Protein AF-A0A1H5KRC2-F1 (afdb_monomer)

Radius of gyration: 18.13 Å; Cα contacts (8 Å, |Δi|>4): 557; chains: 1; bounding box: 39×49×46 Å

Sequence (238 aa):
MQPSGYKKLPGSTGALRAVPGTVVEDLHLDGYEIFGGSAEAVDDPRRRPVFRRVTLRDCKARACTLEGALLDEVTVDGLVVDDDELLRVAACAFRRVVLRGAIRNLLVVPGLGVHPGHLPQLYDRANGEHWVELLSEGDWALDISEVSGSLSLRPGIPARLIRRDPLTQVVMTSEQVASGAWRAVRGIERTRLRTQIHVFGMSGCRDTVLIVDKASADLAEQVDMLRELQRTGAVLPD

pLDDT: mean 91.52, std 10.99, range [33.34, 98.88]

Nearest PDB structures (foldseek):
  4jra-assembly1_D  TM=5.847E-01  e=3.296E-02  Homo sapiens
  8jle-assembly1_A  TM=3.297E-01  e=6.455E-03  Homo sapiens
  7uib-assembly1_F  TM=4.051E-01  e=4.822E-02  Homo sapiens
  2bm6-assembly1_A  TM=3.249E-01  e=5.375E-02  Mycobacterium tuberculosis H37Rv
  8k77-assembly1_A  TM=2.100E-01  e=1.112E-02  Homo sapiens

Structure (mmCIF, N/CA/C/O backbone):
data_AF-A0A1H5KRC2-F1
#
_entry.id   AF-A0A1H5KRC2-F1
#
loop_
_atom_site.group_PDB
_atom_site.id
_atom_site.type_symbol
_atom_site.label_atom_id
_atom_site.label_alt_id
_atom_site.label_comp_id
_atom_site.label_asym_id
_atom_site.label_entity_id
_atom_site.label_seq_id
_atom_site.pdbx_PDB_ins_code
_atom_site.Cartn_x
_atom_site.Cartn_y
_atom_site.Cartn_z
_atom_site.occupancy
_atom_site.B_iso_or_equiv
_atom_site.auth_seq_id
_atom_site.auth_comp_id
_atom_site.auth_asym_id
_atom_site.auth_atom_id
_atom_site.pdbx_PDB_model_num
ATOM 1 N N . MET A 1 1 ? 9.715 -30.525 5.134 1.00 39.28 1 MET A N 1
ATOM 2 C CA . MET A 1 1 ? 9.414 -29.440 4.179 1.00 39.28 1 MET A CA 1
ATOM 3 C C . MET A 1 1 ? 8.208 -29.890 3.366 1.00 39.28 1 MET A C 1
ATOM 5 O O . MET A 1 1 ? 8.350 -30.807 2.567 1.00 39.28 1 MET A O 1
ATOM 9 N N . GLN A 1 2 ? 7.009 -29.396 3.684 1.00 33.34 2 GLN A N 1
ATOM 10 C CA . GLN A 1 2 ? 5.804 -29.759 2.929 1.00 33.34 2 GLN A CA 1
ATOM 11 C C . GLN A 1 2 ? 5.860 -29.106 1.537 1.00 33.34 2 GLN A C 1
ATOM 13 O O . GLN A 1 2 ? 6.361 -27.984 1.431 1.00 33.34 2 GLN A O 1
ATOM 18 N N . PRO A 1 3 ? 5.404 -29.783 0.470 1.00 47.94 3 PRO A N 1
ATOM 19 C CA . PRO A 1 3 ? 5.350 -29.180 -0.853 1.00 47.94 3 PRO A CA 1
ATOM 20 C C . PRO A 1 3 ? 4.365 -28.001 -0.847 1.00 47.94 3 PRO A C 1
ATOM 22 O O . PRO A 1 3 ? 3.193 -28.160 -0.520 1.00 47.94 3 PRO A O 1
ATOM 25 N N . SER A 1 4 ? 4.876 -26.816 -1.188 1.00 59.59 4 SER A N 1
ATOM 26 C CA . SER A 1 4 ? 4.101 -25.607 -1.486 1.00 59.59 4 SER A CA 1
ATOM 27 C C . SER A 1 4 ? 3.044 -25.952 -2.542 1.00 59.59 4 SER A C 1
ATOM 29 O O . SER A 1 4 ? 3.398 -26.411 -3.625 1.00 59.59 4 SER A O 1
ATOM 31 N N . GLY A 1 5 ? 1.755 -25.778 -2.232 1.00 74.44 5 GLY A N 1
ATOM 32 C CA . GLY A 1 5 ? 0.643 -26.063 -3.153 1.00 74.44 5 GLY A CA 1
ATOM 33 C C . GLY A 1 5 ? 0.556 -25.127 -4.369 1.00 74.44 5 GLY A C 1
ATOM 34 O O . GLY A 1 5 ? -0.411 -25.205 -5.122 1.00 74.44 5 GLY A O 1
ATOM 35 N N . TYR A 1 6 ? 1.539 -24.243 -4.562 1.00 72.19 6 TYR A N 1
ATOM 36 C CA . TYR A 1 6 ? 1.568 -23.230 -5.613 1.00 72.19 6 TYR A CA 1
ATOM 37 C C . TYR A 1 6 ? 2.272 -23.721 -6.884 1.00 72.19 6 TYR A C 1
ATOM 39 O O . TYR A 1 6 ? 3.260 -24.461 -6.844 1.00 72.19 6 TYR A O 1
ATOM 47 N N . LYS 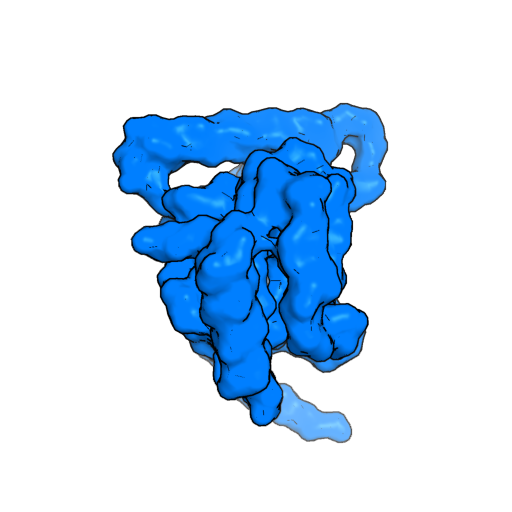A 1 7 ? 1.791 -23.250 -8.039 1.00 82.00 7 LYS A N 1
ATOM 48 C CA . LYS A 1 7 ? 2.440 -23.466 -9.339 1.00 82.00 7 LYS A CA 1
ATOM 49 C C . LYS A 1 7 ? 3.699 -22.608 -9.441 1.00 82.00 7 LYS A C 1
ATOM 51 O O . LYS A 1 7 ? 3.717 -21.470 -8.985 1.00 82.00 7 LYS A O 1
ATOM 56 N N . LYS A 1 8 ? 4.738 -23.112 -10.107 1.00 76.12 8 LYS A N 1
ATOM 57 C CA . LYS A 1 8 ? 5.918 -22.310 -10.467 1.00 76.12 8 LYS A CA 1
ATOM 58 C C . LYS A 1 8 ? 5.779 -21.791 -11.893 1.00 76.12 8 LYS A C 1
ATOM 60 O O . LYS A 1 8 ? 5.323 -22.523 -12.770 1.00 76.12 8 LYS A O 1
ATOM 65 N N . LEU A 1 9 ? 6.194 -20.550 -12.129 1.00 72.06 9 LEU A N 1
ATOM 66 C CA . LEU A 1 9 ? 6.282 -19.990 -13.478 1.00 72.06 9 LEU A CA 1
ATOM 67 C C . LEU A 1 9 ? 7.355 -20.749 -14.305 1.00 72.06 9 LEU A C 1
ATOM 69 O O . LEU A 1 9 ? 8.457 -20.962 -13.793 1.00 72.06 9 LEU A O 1
ATOM 73 N N . PRO A 1 10 ? 7.067 -21.191 -15.548 1.00 53.22 10 PRO A N 1
ATOM 74 C CA . PRO A 1 10 ? 8.025 -21.926 -16.384 1.00 53.22 10 PRO A CA 1
ATOM 75 C C . PRO A 1 10 ? 9.114 -21.015 -16.992 1.00 53.22 10 PRO A C 1
ATOM 77 O O . PRO A 1 10 ? 8.839 -19.884 -17.379 1.00 53.22 10 PRO A O 1
ATOM 80 N N . GLY A 1 11 ? 10.349 -21.529 -17.114 1.00 52.19 11 GLY A N 1
ATOM 81 C CA . GLY A 1 11 ? 11.543 -20.774 -17.544 1.00 52.19 11 GLY A CA 1
ATOM 82 C C . GLY A 1 11 ? 12.477 -20.461 -16.367 1.00 52.19 11 GLY A C 1
ATOM 83 O O . GLY A 1 11 ? 12.020 -20.296 -15.242 1.00 52.19 11 GLY A O 1
ATOM 84 N N . SER A 1 12 ? 13.793 -20.439 -16.598 1.00 39.50 12 SER A N 1
ATOM 85 C CA . SER A 1 12 ? 14.874 -20.703 -15.623 1.00 39.50 12 SER A CA 1
ATOM 86 C C . SER A 1 12 ? 14.989 -19.820 -14.364 1.00 39.50 12 SER A C 1
ATOM 88 O O . SER A 1 12 ? 15.897 -20.056 -13.569 1.00 39.50 12 SER A O 1
ATOM 90 N N . THR A 1 13 ? 14.072 -18.886 -14.102 1.00 41.78 13 THR A N 1
ATOM 91 C CA . THR A 1 13 ? 13.952 -18.206 -12.795 1.00 41.78 13 THR A CA 1
ATOM 92 C C . THR A 1 13 ? 12.533 -17.845 -12.351 1.00 41.78 13 THR A C 1
ATOM 94 O O . THR A 1 13 ? 12.422 -17.238 -11.298 1.00 41.78 13 THR A O 1
ATOM 97 N N . GLY A 1 14 ? 11.452 -18.192 -13.063 1.00 50.59 14 GLY A N 1
ATOM 98 C CA . GLY A 1 14 ? 10.072 -17.932 -12.600 1.00 50.59 14 GLY A CA 1
ATOM 99 C C . GLY A 1 14 ? 9.783 -16.506 -12.078 1.00 50.59 14 GLY A C 1
ATOM 100 O O . GLY A 1 14 ? 8.898 -16.323 -11.244 1.00 50.59 14 GLY A O 1
ATOM 101 N N . ALA A 1 15 ? 10.554 -15.514 -12.529 1.00 59.06 15 ALA A N 1
ATOM 102 C CA . ALA A 1 15 ? 10.633 -14.188 -11.936 1.00 59.06 15 ALA A CA 1
ATOM 103 C C . ALA A 1 15 ? 10.027 -13.145 -12.878 1.00 59.06 15 ALA A C 1
ATOM 105 O O . ALA A 1 15 ? 10.467 -13.012 -14.021 1.00 59.06 15 ALA A O 1
ATOM 106 N N . LEU A 1 16 ? 9.069 -12.354 -12.391 1.00 76.69 16 LEU A N 1
ATOM 107 C CA . LEU A 1 16 ? 8.640 -11.127 -13.065 1.00 76.69 16 LEU A CA 1
ATOM 108 C C . LEU A 1 16 ? 9.738 -10.073 -12.894 1.00 76.69 16 LEU A C 1
ATOM 110 O O . LEU A 1 16 ? 9.740 -9.331 -11.917 1.00 76.69 16 LEU A O 1
ATOM 114 N N . ARG A 1 17 ? 10.721 -10.066 -13.799 1.00 82.50 17 ARG A N 1
ATOM 115 C CA . ARG A 1 17 ? 11.813 -9.086 -13.806 1.00 82.50 17 ARG A CA 1
ATOM 116 C C . ARG A 1 17 ? 11.540 -8.009 -14.839 1.00 82.50 17 ARG A C 1
ATOM 118 O O . ARG A 1 17 ? 11.403 -8.314 -16.020 1.00 82.50 17 ARG A O 1
ATOM 125 N N . ALA A 1 18 ? 11.505 -6.763 -14.392 1.00 83.31 18 ALA A N 1
ATOM 126 C CA . ALA A 1 18 ? 11.280 -5.611 -15.240 1.00 83.31 18 ALA A CA 1
ATOM 127 C C . ALA A 1 18 ? 12.490 -4.671 -15.178 1.00 83.31 18 ALA A C 1
ATOM 129 O O . ALA A 1 18 ? 12.890 -4.205 -14.113 1.00 83.31 18 ALA A O 1
ATOM 130 N N . VAL A 1 19 ? 13.083 -4.420 -16.344 1.00 85.56 19 VAL A N 1
ATOM 131 C CA . VAL A 1 19 ? 14.211 -3.496 -16.547 1.00 85.56 19 VAL A CA 1
ATOM 132 C C . VAL A 1 19 ? 13.691 -2.116 -16.997 1.00 85.56 19 VAL A C 1
ATOM 134 O O . VAL A 1 19 ? 12.502 -2.008 -17.321 1.00 85.56 19 VAL A O 1
ATOM 137 N N . PRO A 1 20 ? 14.518 -1.051 -17.057 1.00 88.25 20 PRO A N 1
ATOM 138 C CA . PRO A 1 20 ? 14.052 0.270 -17.484 1.00 88.25 20 PRO A CA 1
ATOM 139 C C . PRO A 1 20 ? 13.301 0.229 -18.824 1.00 88.25 20 PRO A C 1
ATOM 141 O O . PRO A 1 20 ? 13.795 -0.326 -19.804 1.00 88.25 20 PRO A O 1
ATOM 144 N N . GLY A 1 21 ? 12.116 0.839 -18.872 1.00 86.88 21 GLY A N 1
ATOM 145 C CA . GLY A 1 21 ? 11.236 0.879 -20.043 1.00 86.88 21 GLY A CA 1
ATOM 146 C C . GLY A 1 21 ? 10.429 -0.398 -20.294 1.00 86.88 21 GLY A C 1
ATOM 147 O O . GLY A 1 21 ? 9.693 -0.451 -21.275 1.00 86.88 21 GLY A O 1
ATOM 148 N N . THR A 1 22 ? 10.544 -1.416 -19.436 1.00 92.62 22 THR A N 1
ATOM 149 C CA . THR A 1 22 ? 9.726 -2.629 -19.555 1.00 92.62 22 THR A CA 1
ATOM 150 C C . THR A 1 22 ? 8.266 -2.304 -19.282 1.00 92.62 22 THR A C 1
ATOM 152 O O . THR A 1 22 ? 7.944 -1.686 -18.267 1.00 92.62 22 THR A O 1
ATOM 155 N N . VAL A 1 23 ? 7.392 -2.794 -20.157 1.00 94.69 23 VAL A N 1
ATOM 156 C CA . VAL A 1 23 ? 5.951 -2.848 -19.926 1.00 94.69 23 VAL A CA 1
ATOM 157 C C . VAL A 1 23 ? 5.565 -4.316 -19.805 1.00 94.69 23 VAL A C 1
ATOM 159 O O . VAL A 1 23 ? 5.749 -5.088 -20.743 1.00 94.69 23 VAL A O 1
ATOM 162 N N . VAL A 1 24 ? 5.071 -4.706 -18.634 1.00 93.94 24 VAL A N 1
ATOM 163 C CA . VAL A 1 24 ? 4.416 -5.997 -18.419 1.00 93.94 24 VAL A CA 1
ATOM 164 C C . VAL A 1 24 ? 2.923 -5.740 -18.482 1.00 93.94 24 VAL A C 1
ATOM 166 O O . VAL A 1 24 ? 2.398 -5.006 -17.645 1.00 93.94 24 VAL A O 1
ATOM 169 N N . GLU A 1 25 ? 2.243 -6.325 -19.462 1.00 95.12 25 GLU A N 1
ATOM 170 C CA . GLU A 1 25 ? 0.810 -6.115 -19.637 1.00 95.12 25 GLU A CA 1
ATOM 171 C C . GLU A 1 25 ? 0.022 -7.392 -19.895 1.00 95.12 25 GLU A C 1
ATOM 173 O O . GLU A 1 25 ? 0.585 -8.408 -20.303 1.00 95.12 25 GLU A O 1
ATOM 178 N N . ASP A 1 26 ? -1.280 -7.327 -19.605 1.00 95.38 26 ASP A N 1
ATOM 179 C CA . ASP A 1 26 ? -2.259 -8.383 -19.894 1.00 95.38 26 ASP A CA 1
ATOM 180 C C . ASP A 1 26 ? -1.885 -9.745 -19.290 1.00 95.38 26 ASP A C 1
ATOM 182 O O . ASP A 1 26 ? -2.099 -10.812 -19.870 1.00 95.38 26 ASP A O 1
ATOM 186 N N . LEU A 1 27 ? -1.314 -9.702 -18.085 1.00 93.38 27 LEU A N 1
ATOM 187 C CA . LEU A 1 27 ? -0.865 -10.877 -17.353 1.00 93.38 27 LEU A CA 1
ATOM 188 C C . LEU A 1 27 ? -1.885 -11.276 -16.287 1.00 93.38 27 LEU A C 1
ATOM 190 O O . LEU A 1 27 ? -2.223 -10.488 -15.407 1.00 93.38 27 LEU A O 1
ATOM 194 N N . HIS A 1 28 ? -2.296 -12.541 -16.304 1.00 95.44 28 HIS A N 1
ATOM 195 C CA . HIS A 1 28 ? -3.151 -13.127 -15.278 1.00 95.44 28 HIS A CA 1
ATOM 196 C C . HIS A 1 28 ? -2.468 -14.335 -14.636 1.00 95.44 28 HIS A C 1
ATOM 198 O O . HIS A 1 28 ? -2.209 -15.335 -15.308 1.00 95.44 28 HIS A O 1
ATOM 204 N N . LEU A 1 29 ? -2.186 -14.246 -13.337 1.00 93.88 29 LEU A N 1
ATOM 205 C CA . LEU A 1 29 ? -1.621 -15.331 -12.540 1.00 93.88 29 LEU A CA 1
ATOM 206 C C . LEU A 1 29 ? -2.614 -15.748 -11.458 1.00 93.88 29 LEU A C 1
ATOM 208 O O . LEU A 1 29 ? -3.061 -14.910 -10.682 1.00 93.88 29 LEU A O 1
ATOM 212 N N . ASP A 1 30 ? -2.915 -17.045 -11.408 1.00 95.31 30 ASP A N 1
ATOM 213 C CA . ASP A 1 30 ? -3.826 -17.660 -10.440 1.00 95.31 30 ASP A CA 1
ATOM 214 C C . ASP A 1 30 ? -3.159 -18.894 -9.799 1.00 95.3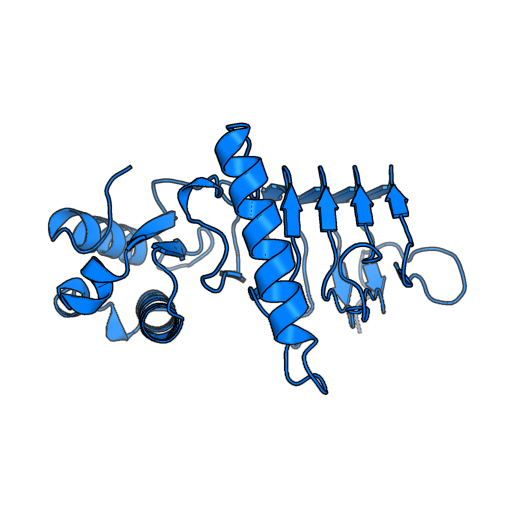1 30 ASP A C 1
ATOM 216 O O . ASP A 1 30 ? -2.838 -19.878 -10.491 1.00 95.31 30 ASP A O 1
ATOM 220 N N . GLY A 1 31 ? -2.880 -18.811 -8.494 1.00 94.31 31 GLY A N 1
ATOM 221 C CA . GLY A 1 31 ? -2.271 -19.902 -7.729 1.00 94.31 31 GLY A CA 1
ATOM 222 C C . GLY A 1 31 ? -0.765 -20.078 -7.955 1.00 94.31 31 GLY A C 1
ATOM 223 O O . GLY A 1 31 ? -0.268 -21.208 -7.884 1.00 94.31 31 GLY A O 1
ATOM 224 N N . TYR A 1 32 ? -0.031 -19.007 -8.283 1.00 92.31 32 TYR A N 1
ATOM 225 C CA . TYR A 1 32 ? 1.407 -19.071 -8.589 1.00 92.31 32 TYR A CA 1
ATOM 226 C C . TYR A 1 32 ? 2.298 -18.601 -7.439 1.00 92.31 32 TYR A C 1
ATOM 228 O O . TYR A 1 32 ? 1.996 -17.632 -6.749 1.00 92.31 32 TYR A O 1
ATOM 236 N N . GLU A 1 33 ? 3.456 -19.246 -7.299 1.00 91.00 33 GLU A N 1
ATOM 237 C CA . GLU A 1 33 ? 4.598 -18.720 -6.558 1.00 91.00 33 GLU A CA 1
ATOM 238 C C . GLU A 1 33 ? 5.462 -17.885 -7.511 1.00 91.00 33 GLU A C 1
ATOM 240 O O . GLU A 1 33 ? 6.031 -18.393 -8.482 1.00 91.00 33 GLU A O 1
ATOM 245 N N . ILE A 1 34 ? 5.555 -16.593 -7.214 1.00 89.94 34 ILE A N 1
ATOM 246 C CA . ILE A 1 34 ? 6.434 -15.631 -7.863 1.00 89.94 34 ILE A CA 1
ATOM 247 C C . ILE A 1 34 ? 7.706 -15.573 -7.027 1.00 89.94 34 ILE A C 1
ATOM 249 O O . ILE A 1 34 ? 7.692 -15.111 -5.885 1.00 89.94 34 ILE A O 1
ATOM 253 N N . PHE A 1 35 ? 8.807 -16.046 -7.601 1.00 88.88 35 PHE A N 1
ATOM 254 C CA . PHE A 1 35 ? 10.096 -16.074 -6.925 1.00 88.88 35 PHE A CA 1
ATOM 255 C C . PHE A 1 35 ? 11.082 -15.139 -7.614 1.00 88.88 35 PHE A C 1
ATOM 257 O O . PHE A 1 35 ? 11.268 -15.225 -8.825 1.00 88.88 35 PHE A O 1
ATOM 264 N N . GLY A 1 36 ? 11.744 -14.265 -6.854 1.00 86.19 36 GLY A N 1
ATOM 265 C CA . GLY A 1 36 ? 12.820 -13.429 -7.391 1.00 86.19 36 GLY A CA 1
ATOM 266 C C . GLY A 1 36 ? 12.358 -12.372 -8.398 1.00 86.19 36 GLY A C 1
ATOM 267 O O . GLY A 1 36 ? 13.174 -11.941 -9.219 1.00 86.19 36 GLY A O 1
ATOM 268 N N . GLY A 1 37 ? 11.066 -12.021 -8.392 1.00 88.38 37 GLY A N 1
ATOM 269 C CA . GLY A 1 37 ? 10.508 -10.947 -9.211 1.00 88.38 37 GLY A CA 1
ATOM 270 C C . GLY A 1 37 ? 11.048 -9.596 -8.754 1.00 88.38 37 GLY A C 1
ATOM 271 O O . GLY A 1 37 ? 11.138 -9.339 -7.557 1.00 88.38 37 GLY A O 1
ATOM 272 N N . SER A 1 38 ? 11.435 -8.745 -9.693 1.00 89.69 38 SER A N 1
ATOM 273 C CA . SER A 1 38 ? 12.092 -7.483 -9.375 1.00 89.69 38 SER A CA 1
ATOM 274 C C . SER A 1 38 ? 11.713 -6.392 -10.364 1.00 89.69 38 SER A C 1
ATOM 276 O O . SER A 1 38 ? 11.806 -6.587 -11.577 1.00 89.69 38 SER A O 1
ATOM 278 N N . ALA A 1 39 ? 11.370 -5.218 -9.852 1.00 92.69 39 ALA A N 1
ATOM 279 C CA . ALA A 1 39 ? 11.487 -3.972 -10.596 1.00 92.69 39 ALA A CA 1
ATOM 280 C C . ALA A 1 39 ? 12.307 -3.000 -9.752 1.00 92.69 39 ALA A C 1
ATOM 282 O O . ALA A 1 39 ? 12.063 -2.877 -8.551 1.00 92.69 39 ALA A O 1
ATOM 283 N N . GLU A 1 40 ? 13.278 -2.347 -10.375 1.00 91.75 40 GLU A N 1
ATOM 284 C CA . GLU A 1 40 ? 14.175 -1.413 -9.702 1.00 91.75 40 GLU A CA 1
ATOM 285 C C . GLU A 1 40 ? 13.904 0.014 -10.169 1.00 91.75 40 GLU A C 1
ATOM 287 O O . GLU A 1 40 ? 13.537 0.255 -11.325 1.00 91.75 40 GLU A O 1
ATOM 292 N N . ALA A 1 41 ? 14.128 0.967 -9.265 1.00 93.38 41 ALA A N 1
ATOM 293 C CA . ALA A 1 41 ? 14.089 2.375 -9.603 1.00 93.38 41 ALA A CA 1
ATOM 294 C C . ALA A 1 41 ? 15.193 2.718 -10.612 1.00 93.38 41 ALA A C 1
ATOM 296 O O . ALA A 1 41 ? 16.339 2.295 -10.488 1.00 93.38 41 ALA A O 1
ATOM 297 N N . VAL A 1 42 ? 14.833 3.524 -11.604 1.00 93.88 42 VAL A N 1
ATOM 298 C CA . VAL A 1 42 ? 15.713 3.937 -12.705 1.00 93.88 42 VAL A CA 1
ATOM 299 C C . VAL A 1 42 ? 15.942 5.446 -12.675 1.00 93.88 42 VAL A C 1
ATOM 301 O O . VAL A 1 42 ? 15.061 6.176 -12.218 1.00 93.88 42 VAL A O 1
ATOM 304 N N . ASP A 1 43 ? 17.077 5.910 -13.211 1.00 93.69 43 ASP A N 1
ATOM 305 C CA . ASP A 1 43 ? 17.533 7.314 -13.136 1.00 93.69 43 ASP A CA 1
ATOM 306 C C . ASP A 1 43 ? 16.530 8.351 -13.669 1.00 93.69 43 ASP A C 1
ATOM 308 O O . ASP A 1 43 ? 16.520 9.498 -13.226 1.00 93.69 43 ASP A O 1
ATOM 312 N N . ASP A 1 44 ? 15.679 7.953 -14.617 1.00 94.06 44 ASP A N 1
ATOM 313 C 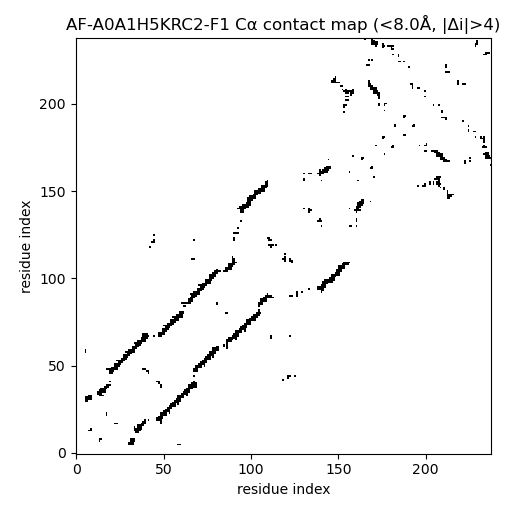CA . ASP A 1 44 ? 14.593 8.777 -15.146 1.00 94.06 44 ASP A CA 1
ATOM 314 C C . ASP A 1 44 ? 13.239 8.108 -14.858 1.00 94.06 44 ASP A C 1
ATOM 316 O O . ASP A 1 44 ? 12.885 7.151 -15.556 1.00 94.06 44 ASP A O 1
ATOM 320 N N . PRO A 1 45 ? 12.439 8.611 -13.893 1.00 95.69 45 PRO A N 1
ATOM 321 C CA . PRO A 1 45 ? 11.126 8.051 -13.565 1.00 95.69 45 PRO A CA 1
ATOM 322 C C . PRO A 1 45 ? 10.160 7.936 -14.752 1.00 95.69 45 PRO A C 1
ATOM 324 O O . PRO A 1 45 ? 9.218 7.149 -14.702 1.00 95.69 45 PRO A O 1
ATOM 327 N N . ARG A 1 46 ? 10.369 8.668 -15.855 1.00 94.44 46 ARG A N 1
ATOM 328 C CA . ARG A 1 46 ? 9.553 8.526 -17.079 1.00 94.44 46 ARG A CA 1
ATOM 329 C C . ARG A 1 46 ? 9.812 7.214 -17.818 1.00 94.44 46 ARG A C 1
ATOM 331 O O . ARG A 1 46 ? 9.004 6.798 -18.638 1.00 94.44 46 ARG A O 1
ATOM 338 N N . ARG A 1 47 ? 10.942 6.564 -17.536 1.00 95.44 47 ARG A N 1
ATOM 339 C CA . ARG A 1 47 ? 11.343 5.258 -18.076 1.00 95.44 47 ARG A CA 1
ATOM 340 C C . ARG A 1 47 ? 11.158 4.134 -17.059 1.00 95.44 47 ARG A C 1
ATOM 342 O O . ARG A 1 47 ? 11.707 3.049 -17.254 1.00 95.44 47 ARG A O 1
ATOM 349 N N . ARG A 1 48 ? 10.453 4.388 -15.955 1.00 96.06 48 ARG A N 1
ATOM 350 C CA . ARG A 1 48 ? 10.217 3.371 -14.934 1.00 96.06 48 ARG A CA 1
ATOM 351 C C . ARG A 1 48 ? 9.476 2.158 -15.511 1.00 96.06 48 ARG A C 1
ATOM 353 O O . ARG A 1 48 ? 8.701 2.323 -16.453 1.00 96.06 48 ARG A O 1
ATOM 360 N N . PRO A 1 49 ? 9.690 0.955 -14.959 1.00 96.50 49 PRO A N 1
ATOM 361 C CA . PRO A 1 49 ? 8.880 -0.208 -15.289 1.00 96.50 49 PRO A CA 1
ATOM 362 C C . PRO A 1 49 ? 7.381 0.052 -15.112 1.00 96.50 49 PRO A C 1
ATOM 364 O O . PRO A 1 49 ? 6.969 0.680 -14.134 1.00 96.50 49 PRO A O 1
ATOM 367 N N . VAL A 1 50 ? 6.573 -0.458 -16.039 1.00 97.31 50 VAL A N 1
ATOM 368 C CA . VAL A 1 50 ? 5.111 -0.349 -15.999 1.00 97.31 50 VAL A CA 1
ATOM 369 C C . VAL A 1 50 ? 4.497 -1.740 -15.923 1.00 97.31 50 VAL A C 1
ATOM 371 O O . VAL A 1 50 ? 4.808 -2.603 -16.742 1.00 97.31 50 VAL A O 1
ATOM 374 N N . PHE A 1 51 ? 3.596 -1.939 -14.967 1.00 97.44 51 PHE A N 1
ATOM 375 C CA . PHE A 1 51 ? 2.727 -3.109 -14.889 1.00 97.44 51 PHE A CA 1
ATOM 376 C C . PHE A 1 51 ? 1.306 -2.655 -15.190 1.00 97.44 51 PHE A C 1
ATOM 378 O O . PHE A 1 51 ? 0.741 -1.883 -14.416 1.00 97.44 51 PHE A O 1
ATOM 385 N N . ARG A 1 52 ? 0.745 -3.106 -16.313 1.00 98.06 52 ARG A N 1
ATOM 386 C CA . ARG A 1 52 ? -0.565 -2.661 -16.791 1.00 98.06 52 ARG A CA 1
ATOM 387 C C . ARG A 1 52 ? -1.541 -3.818 -16.962 1.00 98.06 52 ARG A C 1
ATOM 389 O O . ARG A 1 52 ? -1.186 -4.809 -17.583 1.00 98.06 52 ARG A O 1
ATOM 396 N N . ARG A 1 53 ? -2.779 -3.701 -16.471 1.00 98.25 53 ARG A N 1
ATOM 397 C CA . ARG A 1 53 ? -3.798 -4.769 -16.607 1.00 98.25 53 ARG A CA 1
ATOM 398 C C . ARG A 1 53 ? -3.264 -6.130 -16.131 1.00 98.25 53 ARG A C 1
ATOM 400 O O . ARG A 1 53 ? -3.431 -7.158 -16.784 1.00 98.25 53 ARG A O 1
ATOM 407 N N . VAL A 1 54 ? -2.563 -6.119 -14.996 1.00 97.56 54 VAL A N 1
ATOM 408 C CA . VAL A 1 54 ? -2.002 -7.324 -14.370 1.00 97.56 54 VAL A CA 1
ATOM 409 C C . VAL A 1 54 ? -2.919 -7.773 -13.243 1.00 97.56 54 VAL A C 1
ATOM 411 O O . VAL A 1 54 ? -3.327 -6.971 -12.409 1.00 97.56 54 VAL A O 1
ATOM 414 N N . THR A 1 55 ? -3.227 -9.063 -13.189 1.00 97.88 55 THR A N 1
ATOM 415 C CA . THR A 1 55 ? -3.996 -9.664 -12.098 1.00 97.88 55 THR A CA 1
ATOM 416 C C . THR A 1 55 ? -3.198 -10.775 -11.439 1.00 97.88 55 THR A C 1
ATOM 418 O O . THR A 1 55 ? -2.784 -11.723 -12.105 1.00 97.88 55 THR A O 1
ATOM 421 N N . LEU A 1 56 ? -3.029 -10.674 -10.124 1.00 96.81 56 LEU A N 1
ATOM 422 C CA . LEU A 1 56 ? -2.471 -11.717 -9.272 1.00 96.81 56 LEU A CA 1
ATOM 423 C C . LEU A 1 56 ? -3.579 -12.207 -8.339 1.00 96.81 56 LEU A C 1
ATOM 425 O O . LEU A 1 56 ? -4.067 -11.424 -7.528 1.00 96.81 56 LEU A O 1
ATOM 429 N N . ARG A 1 57 ? -3.973 -13.476 -8.451 1.00 97.62 57 ARG A N 1
ATOM 430 C CA . ARG A 1 57 ? -4.956 -14.114 -7.574 1.00 97.62 57 ARG A CA 1
ATOM 431 C C . ARG A 1 57 ? -4.339 -15.297 -6.848 1.00 97.62 57 ARG A C 1
ATOM 433 O O . ARG A 1 57 ? -3.715 -16.144 -7.484 1.00 97.62 57 ARG A O 1
ATOM 440 N N . ASP A 1 58 ? -4.537 -15.345 -5.535 1.00 96.25 58 ASP A N 1
ATOM 441 C CA . ASP A 1 58 ? -4.086 -16.429 -4.664 1.00 96.25 58 ASP A CA 1
ATOM 442 C C . ASP A 1 58 ? -2.624 -16.783 -4.954 1.00 96.25 58 ASP A C 1
ATOM 444 O O . ASP A 1 58 ? -2.256 -17.938 -5.158 1.00 96.25 58 ASP A O 1
ATOM 448 N N . CYS A 1 59 ? -1.791 -15.750 -5.071 1.00 94.56 59 CYS A N 1
ATOM 449 C CA . CYS A 1 59 ? -0.380 -15.884 -5.396 1.00 94.56 59 CYS A CA 1
ATOM 450 C C . CYS A 1 59 ? 0.466 -15.824 -4.129 1.00 94.56 59 CYS A C 1
ATOM 452 O O . CYS A 1 59 ? 0.106 -15.203 -3.127 1.00 94.56 59 CYS A O 1
ATOM 454 N N . LYS A 1 60 ? 1.650 -16.421 -4.213 1.00 93.38 60 LYS A N 1
ATOM 455 C CA . LYS A 1 60 ? 2.698 -16.294 -3.211 1.00 93.38 60 LYS A CA 1
ATOM 456 C C . LYS A 1 60 ? 3.866 -15.504 -3.786 1.00 93.38 60 LYS A C 1
ATOM 458 O O . LYS A 1 60 ? 4.300 -15.806 -4.892 1.00 93.38 60 LYS A O 1
ATOM 463 N N . ALA A 1 61 ? 4.392 -14.524 -3.062 1.00 92.25 61 ALA A N 1
ATOM 464 C CA . ALA A 1 61 ? 5.615 -13.820 -3.445 1.00 92.25 61 ALA A CA 1
ATOM 465 C C . ALA A 1 61 ? 6.751 -14.160 -2.479 1.00 92.25 61 ALA A C 1
ATOM 467 O O . ALA A 1 61 ? 6.554 -14.178 -1.266 1.00 92.25 61 ALA A O 1
ATOM 468 N N . ARG A 1 62 ? 7.940 -14.418 -3.029 1.00 90.06 62 ARG A N 1
ATOM 469 C CA . ARG A 1 62 ? 9.143 -14.730 -2.256 1.00 90.06 62 ARG A CA 1
ATOM 470 C C . ARG A 1 62 ? 10.376 -14.123 -2.904 1.00 90.06 62 ARG A C 1
ATOM 472 O O . ARG A 1 62 ? 10.559 -14.244 -4.118 1.00 90.06 62 ARG A O 1
ATOM 479 N N . ALA A 1 63 ? 11.237 -13.509 -2.098 1.00 87.94 63 ALA A N 1
ATOM 480 C CA . ALA A 1 63 ? 12.429 -12.801 -2.561 1.00 87.94 63 ALA A CA 1
ATOM 481 C C . ALA A 1 63 ? 12.126 -11.788 -3.685 1.00 87.94 63 ALA A C 1
ATOM 483 O O . ALA A 1 63 ? 12.885 -11.674 -4.648 1.00 87.94 63 ALA A O 1
ATOM 484 N N . CYS A 1 64 ? 10.989 -11.095 -3.589 1.00 90.56 64 CYS A N 1
ATOM 485 C CA . CYS A 1 64 ? 10.566 -10.108 -4.576 1.00 90.56 64 CYS A CA 1
ATOM 486 C C . CYS A 1 64 ? 10.860 -8.680 -4.106 1.00 90.56 64 CYS A C 1
ATOM 488 O O . CYS A 1 64 ? 10.778 -8.377 -2.915 1.00 90.56 64 CYS A O 1
ATOM 490 N N . THR A 1 65 ? 11.137 -7.790 -5.054 1.00 90.12 65 THR A N 1
ATOM 491 C CA . THR A 1 65 ? 11.297 -6.350 -4.819 1.00 90.12 65 THR A CA 1
ATOM 492 C C . THR A 1 65 ? 10.513 -5.556 -5.854 1.00 90.12 65 THR A C 1
ATOM 494 O O . THR A 1 65 ? 10.441 -5.923 -7.026 1.00 90.12 65 THR A O 1
ATOM 497 N N . LEU A 1 66 ? 9.891 -4.459 -5.429 1.00 94.69 66 LEU A N 1
ATOM 498 C CA . LEU A 1 66 ? 9.168 -3.580 -6.338 1.00 94.69 66 LEU A CA 1
ATOM 499 C C . LEU A 1 66 ? 9.469 -2.132 -5.971 1.00 94.69 66 LEU A C 1
ATOM 501 O O . LEU A 1 66 ? 8.944 -1.606 -4.991 1.00 94.69 66 LEU A O 1
ATOM 505 N N . GLU A 1 67 ? 10.332 -1.498 -6.755 1.00 95.38 67 GLU A N 1
ATOM 506 C CA . GLU A 1 67 ? 10.778 -0.130 -6.530 1.00 95.38 67 GLU A CA 1
ATOM 507 C C . GLU A 1 67 ? 10.545 0.731 -7.767 1.00 95.38 67 GLU A C 1
ATOM 509 O O . GLU A 1 67 ? 10.885 0.355 -8.887 1.00 95.38 67 GLU A O 1
ATOM 514 N N . GLY A 1 68 ? 9.951 1.904 -7.563 1.00 96.12 68 GLY A N 1
ATOM 515 C CA . GLY A 1 68 ? 9.801 2.920 -8.597 1.00 96.12 68 GLY A CA 1
ATOM 516 C C . GLY A 1 68 ? 8.852 2.566 -9.744 1.00 96.12 68 GLY A C 1
ATOM 517 O O . GLY A 1 68 ? 8.759 3.334 -10.691 1.00 96.12 68 GLY A O 1
ATOM 518 N N . ALA A 1 69 ? 8.133 1.446 -9.715 1.00 97.50 69 ALA A N 1
ATOM 519 C CA . ALA A 1 69 ? 7.257 1.062 -10.821 1.00 97.50 69 ALA A CA 1
ATOM 520 C C . ALA A 1 69 ? 5.977 1.920 -10.903 1.00 97.50 69 ALA A C 1
ATOM 522 O O . ALA A 1 69 ? 5.520 2.497 -9.913 1.00 97.50 69 ALA A O 1
ATOM 523 N N . LEU A 1 70 ? 5.371 1.978 -12.090 1.00 98.12 70 LEU A N 1
ATOM 524 C CA . LEU A 1 70 ? 3.988 2.425 -12.271 1.00 98.12 70 LEU A CA 1
ATOM 525 C C . LEU A 1 70 ? 3.082 1.195 -12.372 1.00 98.12 70 LEU A C 1
ATOM 527 O O . LEU A 1 70 ? 3.287 0.346 -13.239 1.00 98.12 70 LEU A O 1
ATOM 531 N N . LEU A 1 71 ? 2.085 1.109 -11.496 1.00 98.62 71 LEU A N 1
ATOM 532 C CA . LEU A 1 71 ? 1.054 0.079 -11.532 1.00 98.62 71 LEU A CA 1
ATOM 533 C C . LEU A 1 71 ? -0.242 0.715 -12.031 1.00 98.62 71 LEU A C 1
ATOM 535 O O . LEU A 1 71 ? -0.745 1.657 -11.422 1.00 98.62 71 LEU A O 1
ATOM 539 N N . ASP A 1 72 ? -0.763 0.196 -13.134 1.00 98.56 72 ASP A N 1
ATOM 540 C CA . ASP A 1 72 ? -1.880 0.768 -13.881 1.00 98.56 72 ASP A CA 1
ATOM 541 C C . ASP A 1 72 ? -2.935 -0.315 -14.142 1.00 98.56 72 ASP A C 1
ATOM 543 O O . ASP A 1 72 ? -2.669 -1.304 -14.822 1.00 98.56 72 ASP A O 1
ATOM 547 N N . GLU A 1 73 ? -4.121 -0.184 -13.552 1.00 98.75 73 GLU A N 1
ATOM 548 C CA . GLU A 1 73 ? -5.184 -1.198 -13.629 1.00 98.75 73 GLU A CA 1
ATOM 549 C C . GLU A 1 73 ? -4.715 -2.586 -13.142 1.00 98.75 73 GLU A C 1
ATOM 551 O O . GLU A 1 73 ? -4.938 -3.617 -13.779 1.00 98.75 73 GLU A O 1
ATOM 556 N N . VAL A 1 74 ? -4.012 -2.617 -12.006 1.00 98.75 74 VAL A N 1
ATOM 557 C CA . VAL A 1 74 ? -3.493 -3.853 -11.401 1.00 98.75 74 VAL A CA 1
ATOM 558 C C . VAL A 1 74 ? -4.426 -4.341 -10.300 1.00 98.75 74 VAL A C 1
ATOM 560 O O . VAL A 1 74 ? -4.823 -3.568 -9.436 1.00 98.75 74 VAL A O 1
ATOM 563 N N . THR A 1 75 ? -4.738 -5.636 -10.287 1.00 98.81 75 THR A N 1
ATOM 564 C CA . THR A 1 75 ? -5.495 -6.278 -9.203 1.00 98.81 75 THR A CA 1
ATOM 565 C C . THR A 1 75 ? -4.635 -7.314 -8.492 1.00 98.81 75 THR A C 1
ATOM 567 O O . THR A 1 75 ? -4.077 -8.210 -9.124 1.00 98.81 75 THR A O 1
ATOM 570 N N . VAL A 1 76 ? -4.558 -7.215 -7.169 1.00 98.38 76 VAL A N 1
ATOM 571 C CA . VAL A 1 76 ? -3.913 -8.193 -6.295 1.00 98.38 76 VAL A CA 1
ATOM 572 C C . VAL A 1 76 ? -4.951 -8.705 -5.304 1.00 98.38 76 VAL A C 1
ATOM 574 O O . VAL A 1 76 ? -5.470 -7.948 -4.485 1.00 98.38 76 VAL A O 1
ATOM 577 N N . ASP A 1 77 ? -5.254 -9.993 -5.396 1.00 98.44 77 ASP A N 1
ATOM 578 C CA . ASP A 1 77 ? -6.314 -10.668 -4.655 1.00 98.44 77 ASP A CA 1
ATOM 579 C C . ASP A 1 77 ? -5.713 -11.863 -3.907 1.00 98.44 77 ASP A C 1
ATOM 581 O O . ASP A 1 77 ? -5.287 -12.830 -4.535 1.00 98.44 77 ASP A O 1
ATOM 585 N N . GLY A 1 78 ? -5.587 -11.777 -2.580 1.00 96.69 78 GLY A N 1
ATOM 586 C CA . GLY A 1 78 ? -5.052 -12.889 -1.781 1.00 96.69 78 GLY A CA 1
ATOM 587 C C . GLY A 1 78 ? -3.540 -13.136 -1.929 1.00 96.69 78 GLY A C 1
ATOM 588 O O . GLY A 1 78 ? -3.103 -14.281 -2.033 1.00 96.69 78 GLY A O 1
ATOM 589 N N . LEU A 1 79 ? -2.716 -12.079 -1.969 1.00 96.12 79 LEU A N 1
ATOM 590 C CA . LEU A 1 79 ? -1.253 -12.209 -2.020 1.00 96.12 79 LEU A CA 1
ATOM 591 C C . LEU A 1 79 ? -0.656 -12.547 -0.650 1.00 96.12 79 LEU A C 1
ATOM 593 O O . LEU A 1 79 ? -0.761 -11.769 0.303 1.00 96.12 79 LEU A O 1
ATOM 597 N N . VAL A 1 80 ? 0.081 -13.654 -0.593 1.00 94.44 80 VAL A N 1
ATOM 598 C CA . VAL A 1 80 ? 0.838 -14.061 0.593 1.00 94.44 80 VAL A CA 1
ATOM 599 C C . VAL A 1 80 ? 2.333 -13.893 0.352 1.00 94.44 80 VAL A C 1
ATOM 601 O O . VAL A 1 80 ? 2.886 -14.430 -0.605 1.00 94.44 80 VAL A O 1
ATOM 604 N N . VAL A 1 81 ? 3.004 -13.176 1.243 1.00 92.12 81 VAL A N 1
ATOM 605 C CA . VAL A 1 81 ? 4.466 -13.182 1.358 1.00 92.12 81 VAL A CA 1
ATOM 606 C C . VAL A 1 81 ? 4.840 -14.072 2.543 1.00 92.12 81 VAL A C 1
ATOM 608 O O . VAL A 1 81 ? 4.067 -14.168 3.500 1.00 92.12 81 VAL A O 1
ATOM 611 N N . ASP A 1 82 ? 5.974 -14.770 2.456 1.00 84.56 82 ASP A N 1
ATOM 612 C CA . ASP A 1 82 ? 6.439 -15.663 3.524 1.00 84.56 82 ASP A CA 1
ATOM 613 C C . ASP A 1 82 ? 6.526 -14.955 4.890 1.00 84.56 82 ASP A C 1
ATOM 615 O O . ASP A 1 82 ? 6.704 -13.740 4.976 1.00 84.56 82 ASP A O 1
ATOM 619 N N . ASP A 1 83 ? 6.340 -15.714 5.975 1.00 77.00 83 ASP A N 1
ATOM 620 C CA . ASP A 1 83 ? 6.160 -15.161 7.328 1.00 77.00 83 ASP A CA 1
ATOM 621 C C . ASP A 1 83 ? 7.406 -14.457 7.892 1.00 77.00 83 ASP A C 1
ATOM 623 O O . ASP A 1 83 ? 7.291 -13.620 8.788 1.00 77.00 83 ASP A O 1
ATOM 627 N N . ASP A 1 84 ? 8.584 -14.773 7.360 1.00 84.44 84 ASP A N 1
ATOM 628 C CA . ASP A 1 84 ? 9.872 -14.155 7.673 1.00 84.44 84 ASP A CA 1
ATOM 629 C C . ASP A 1 84 ? 10.294 -13.072 6.663 1.00 84.44 84 ASP A C 1
ATOM 631 O O . ASP A 1 84 ? 11.335 -12.435 6.839 1.00 84.44 84 ASP A O 1
ATOM 635 N N . GLU A 1 85 ? 9.476 -12.817 5.639 1.00 86.44 85 GLU A N 1
ATOM 636 C CA . GLU A 1 85 ? 9.722 -11.814 4.608 1.00 86.44 85 GLU A CA 1
ATOM 637 C C . GLU A 1 85 ? 8.675 -10.689 4.648 1.00 86.44 85 GLU A C 1
ATOM 639 O O . GLU A 1 85 ? 7.544 -10.836 5.108 1.00 86.44 85 GLU A O 1
ATOM 644 N N . LEU A 1 86 ? 9.064 -9.518 4.144 1.00 91.19 86 LEU A N 1
ATOM 645 C CA . LEU A 1 86 ? 8.186 -8.367 3.959 1.00 91.19 86 LEU A CA 1
ATOM 646 C C . LEU A 1 86 ? 8.385 -7.849 2.541 1.00 91.19 86 LEU A C 1
ATOM 648 O O . LEU A 1 86 ? 9.459 -7.333 2.221 1.00 91.19 86 LEU A O 1
ATOM 652 N N . LEU A 1 87 ? 7.357 -7.945 1.696 1.00 94.25 87 LEU A N 1
ATOM 653 C CA . LEU A 1 87 ? 7.426 -7.370 0.359 1.00 94.25 87 LEU A CA 1
ATOM 654 C C . LEU A 1 87 ? 7.287 -5.857 0.476 1.00 94.25 87 LEU A C 1
ATOM 656 O O . LEU A 1 87 ? 6.219 -5.325 0.787 1.00 94.25 87 LEU A O 1
ATOM 660 N N . ARG A 1 88 ? 8.393 -5.162 0.225 1.00 94.31 88 ARG A N 1
ATOM 661 C CA . ARG A 1 88 ? 8.424 -3.707 0.169 1.00 94.31 88 ARG A CA 1
ATOM 662 C C . ARG A 1 88 ? 8.085 -3.243 -1.247 1.00 94.31 88 ARG A C 1
ATOM 664 O O . ARG A 1 88 ? 8.801 -3.557 -2.193 1.00 94.31 88 ARG A O 1
ATOM 671 N N . VAL A 1 89 ? 7.018 -2.458 -1.356 1.00 96.81 89 VAL A N 1
ATOM 672 C CA . VAL A 1 89 ? 6.623 -1.721 -2.561 1.00 96.81 89 VAL A CA 1
ATOM 673 C C . VAL A 1 89 ? 7.010 -0.263 -2.343 1.00 96.81 89 VAL A C 1
ATOM 675 O O . VAL A 1 89 ? 6.332 0.456 -1.608 1.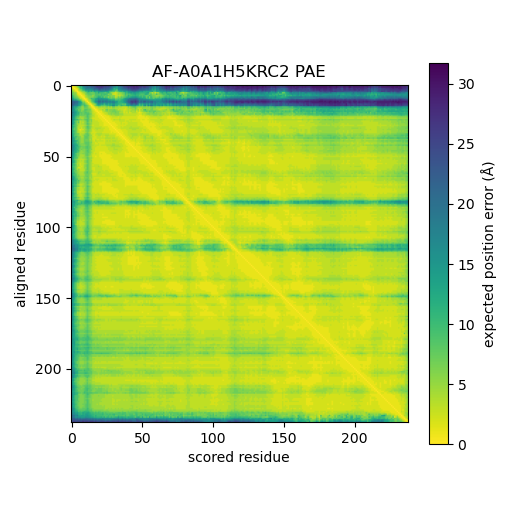00 96.81 89 VAL A O 1
ATOM 678 N N . ALA A 1 90 ? 8.147 0.155 -2.897 1.00 97.00 90 ALA A N 1
ATOM 679 C CA . ALA A 1 90 ? 8.746 1.461 -2.629 1.00 97.00 90 ALA A CA 1
ATOM 680 C C . ALA A 1 90 ? 8.613 2.420 -3.810 1.00 97.00 90 ALA A C 1
ATOM 682 O O . ALA A 1 90 ? 8.856 2.038 -4.951 1.00 97.00 90 ALA A O 1
ATOM 683 N N . ALA A 1 91 ? 8.263 3.678 -3.535 1.00 97.12 91 ALA A N 1
ATOM 684 C CA . ALA A 1 91 ? 8.201 4.759 -4.525 1.00 97.12 91 ALA A CA 1
ATOM 685 C C . ALA A 1 91 ? 7.398 4.445 -5.796 1.00 97.12 91 ALA A C 1
ATOM 687 O O . ALA A 1 91 ? 7.651 5.019 -6.856 1.00 97.12 91 ALA A O 1
ATOM 688 N N . CYS A 1 92 ? 6.432 3.536 -5.698 1.00 97.94 92 CYS A N 1
ATOM 689 C CA . CYS A 1 92 ? 5.584 3.181 -6.821 1.00 97.94 92 CYS A CA 1
ATOM 690 C C . CYS A 1 92 ? 4.449 4.194 -6.983 1.00 97.94 92 CYS A C 1
ATOM 692 O O . CYS A 1 92 ? 3.913 4.712 -6.000 1.00 97.94 92 CYS A O 1
ATOM 694 N N . ALA A 1 93 ? 4.077 4.442 -8.235 1.00 98.00 93 ALA A N 1
ATOM 695 C CA . ALA A 1 93 ? 2.862 5.161 -8.586 1.00 98.00 93 ALA A CA 1
ATOM 696 C C . ALA A 1 93 ? 1.738 4.158 -8.877 1.00 98.00 93 ALA A C 1
ATOM 698 O O . ALA A 1 93 ? 1.992 3.063 -9.381 1.00 98.00 93 ALA A O 1
ATOM 699 N N . PHE A 1 94 ? 0.500 4.540 -8.577 1.00 98.69 94 PHE A N 1
ATOM 700 C CA . PHE A 1 94 ? -0.675 3.685 -8.718 1.00 98.69 94 PHE A CA 1
ATOM 701 C C . PHE A 1 94 ? -1.743 4.424 -9.523 1.00 98.69 94 PHE A C 1
ATOM 703 O O . PHE A 1 94 ? -1.988 5.608 -9.295 1.00 98.69 94 PHE A O 1
ATOM 710 N N . ARG A 1 95 ? -2.393 3.737 -10.452 1.00 98.69 95 ARG A N 1
ATOM 711 C CA . ARG A 1 95 ? -3.613 4.182 -11.122 1.00 98.69 95 ARG A CA 1
ATOM 712 C C . ARG A 1 95 ? -4.567 3.000 -11.137 1.00 98.69 95 ARG A C 1
ATOM 714 O O . ARG A 1 95 ? -4.240 1.957 -11.693 1.00 98.69 95 ARG A O 1
ATOM 721 N N . ARG A 1 96 ? -5.728 3.147 -10.499 1.00 98.69 96 ARG A N 1
ATOM 722 C CA . ARG A 1 96 ? -6.758 2.100 -10.422 1.00 98.69 96 ARG A CA 1
ATOM 723 C C . ARG A 1 96 ? -6.246 0.740 -9.930 1.00 98.69 96 ARG A C 1
ATOM 725 O O . ARG A 1 96 ? -6.580 -0.301 -10.495 1.00 98.69 96 ARG A O 1
ATOM 732 N N . VAL A 1 97 ? -5.411 0.744 -8.894 1.00 98.88 97 VAL A N 1
ATOM 733 C CA . VAL A 1 97 ? -4.838 -0.485 -8.331 1.00 98.88 97 VAL A CA 1
ATOM 734 C C . VAL A 1 97 ? -5.712 -1.014 -7.209 1.00 98.88 97 VAL A C 1
ATOM 736 O O . VAL A 1 97 ? -5.980 -0.296 -6.256 1.00 98.88 97 VAL A O 1
ATOM 739 N N . VAL A 1 98 ? -6.125 -2.275 -7.284 1.00 98.88 98 VAL A N 1
ATOM 740 C CA . VAL A 1 98 ? -6.958 -2.922 -6.265 1.00 98.88 98 VAL A CA 1
ATOM 741 C C . VAL A 1 98 ? -6.120 -3.910 -5.471 1.00 98.88 98 VAL A C 1
ATOM 743 O O . VAL A 1 98 ? -5.544 -4.836 -6.041 1.00 98.88 98 VAL A O 1
ATOM 746 N N . LEU A 1 99 ? -6.091 -3.742 -4.153 1.00 98.69 99 LEU A N 1
ATOM 747 C CA . LEU A 1 99 ? -5.632 -4.752 -3.207 1.00 98.69 99 LEU A CA 1
ATOM 748 C C . LEU A 1 99 ? -6.862 -5.275 -2.466 1.00 98.69 99 LEU A C 1
ATOM 750 O O . LEU A 1 99 ? -7.622 -4.490 -1.900 1.00 98.69 99 LEU A O 1
ATOM 754 N N . ARG A 1 100 ? -7.077 -6.590 -2.463 1.00 98.06 100 ARG A N 1
ATOM 755 C CA . ARG A 1 100 ? -8.227 -7.196 -1.783 1.00 98.06 100 ARG A CA 1
ATOM 756 C C . ARG A 1 100 ? -7.952 -8.615 -1.306 1.00 98.06 100 ARG A C 1
ATOM 758 O O . ARG A 1 100 ? -6.938 -9.224 -1.651 1.00 98.06 100 ARG A O 1
ATOM 765 N N . GLY A 1 101 ? -8.874 -9.125 -0.496 1.00 97.25 101 GLY A N 1
ATOM 766 C CA . GLY A 1 101 ? -8.734 -10.437 0.118 1.00 97.25 101 GLY A CA 1
ATOM 767 C C . GLY A 1 101 ? -7.618 -10.449 1.164 1.00 97.25 101 GLY A C 1
ATOM 768 O O . GLY A 1 101 ? -7.224 -9.403 1.684 1.00 97.25 101 GLY A O 1
ATOM 769 N N . ALA A 1 102 ? -7.124 -11.647 1.477 1.00 95.62 102 ALA A N 1
ATOM 770 C CA . ALA A 1 102 ? -6.106 -11.849 2.502 1.00 95.62 102 ALA A CA 1
ATOM 771 C C . ALA A 1 102 ? -4.708 -11.467 1.986 1.00 95.62 102 ALA A C 1
ATOM 773 O O . ALA A 1 102 ? -4.016 -12.278 1.372 1.00 95.62 102 ALA A O 1
ATOM 774 N N . ILE A 1 103 ? -4.283 -10.235 2.259 1.00 96.38 103 ILE A N 1
ATOM 775 C CA . ILE A 1 103 ? -2.938 -9.737 1.961 1.00 96.38 103 ILE A CA 1
ATOM 776 C C . ILE A 1 103 ? -2.044 -9.941 3.183 1.00 96.38 103 ILE A C 1
ATOM 778 O O . ILE A 1 103 ? -2.371 -9.491 4.283 1.00 96.38 103 ILE A O 1
ATOM 782 N N . ARG A 1 104 ? -0.891 -10.593 3.009 1.00 94.25 104 ARG A N 1
ATOM 783 C CA . ARG A 1 104 ? 0.064 -10.836 4.103 1.00 94.25 104 ARG A CA 1
ATOM 784 C C . ARG A 1 104 ? 1.446 -10.282 3.788 1.00 94.25 104 ARG A C 1
ATOM 786 O O . ARG A 1 104 ? 1.999 -10.552 2.728 1.00 94.25 104 ARG A O 1
ATOM 793 N N . ASN A 1 105 ? 1.990 -9.551 4.757 1.00 94.12 105 ASN A N 1
ATOM 794 C CA . ASN A 1 105 ? 3.344 -9.003 4.802 1.00 94.12 105 ASN A CA 1
ATOM 795 C C . ASN A 1 105 ? 3.673 -8.144 3.572 1.00 94.12 105 ASN A C 1
ATOM 797 O O . ASN A 1 105 ? 4.704 -8.308 2.918 1.00 94.12 105 ASN A O 1
ATOM 801 N N . LEU A 1 106 ? 2.787 -7.182 3.296 1.00 95.88 106 LEU A N 1
ATOM 802 C CA . LEU A 1 106 ? 2.978 -6.160 2.273 1.00 95.88 106 LEU A CA 1
ATOM 803 C C . LEU A 1 106 ? 3.184 -4.796 2.937 1.00 95.88 106 LEU A C 1
ATOM 805 O O . LEU A 1 106 ? 2.343 -4.332 3.711 1.00 95.88 106 LEU A O 1
ATOM 809 N N . LEU A 1 107 ? 4.294 -4.136 2.614 1.00 95.88 107 LEU A N 1
ATOM 810 C CA . LEU A 1 107 ? 4.598 -2.778 3.055 1.00 95.88 107 LEU A CA 1
ATOM 811 C C . LEU A 1 107 ? 4.693 -1.852 1.844 1.00 95.88 107 LEU A C 1
ATOM 813 O O . LEU A 1 107 ? 5.636 -1.941 1.061 1.00 95.88 107 LEU A O 1
ATOM 817 N N . VAL A 1 108 ? 3.762 -0.909 1.743 1.00 97.38 108 VAL A N 1
ATOM 818 C CA . VAL A 1 108 ? 3.805 0.172 0.755 1.00 97.38 108 VAL A CA 1
ATOM 819 C C . VAL A 1 108 ? 4.482 1.385 1.385 1.00 97.38 108 VAL A C 1
ATOM 821 O O . VAL A 1 108 ? 4.040 1.880 2.427 1.00 97.38 108 VAL A O 1
ATOM 824 N N . VAL A 1 109 ? 5.560 1.868 0.763 1.00 96.06 109 VAL A N 1
ATOM 825 C CA . VAL A 1 109 ? 6.278 3.075 1.192 1.00 96.06 109 VAL A CA 1
ATOM 826 C C . VAL A 1 109 ? 6.369 4.111 0.069 1.00 96.06 109 VAL A C 1
ATOM 828 O O . VAL A 1 109 ? 6.624 3.747 -1.079 1.00 96.06 109 VAL A O 1
ATOM 831 N N . PRO A 1 110 ? 6.195 5.408 0.377 1.00 92.38 110 PRO A N 1
ATOM 832 C CA . PRO A 1 110 ? 6.067 6.457 -0.639 1.00 92.38 110 PRO A CA 1
ATOM 833 C C . PRO A 1 110 ? 7.372 6.781 -1.367 1.00 92.38 110 PRO A C 1
ATOM 835 O O . PRO A 1 110 ? 7.338 7.264 -2.491 1.00 92.38 110 PRO A O 1
ATOM 838 N N . GLY A 1 111 ? 8.508 6.526 -0.719 1.00 92.00 111 GLY A N 1
ATOM 839 C CA . GLY A 1 111 ? 9.821 6.956 -1.169 1.00 92.00 111 GLY A CA 1
ATOM 840 C C . GLY A 1 111 ? 10.793 5.792 -1.272 1.00 92.00 111 GLY A C 1
ATOM 841 O O . GLY A 1 111 ? 10.603 4.718 -0.683 1.00 92.00 111 GLY A O 1
ATOM 842 N N . LEU A 1 112 ? 11.853 6.031 -2.033 1.00 93.00 112 LEU A N 1
ATOM 843 C CA . LEU A 1 112 ? 12.956 5.095 -2.155 1.00 93.00 112 LEU A CA 1
ATOM 844 C C . LEU A 1 112 ? 13.737 5.006 -0.840 1.00 93.00 112 LEU A C 1
ATOM 846 O O . LEU A 1 112 ? 13.650 5.875 0.029 1.00 93.00 112 LEU A O 1
ATOM 850 N N . GLY A 1 113 ? 14.474 3.908 -0.671 1.00 83.44 113 GLY A N 1
ATOM 851 C CA . GLY A 1 113 ? 15.426 3.767 0.425 1.00 83.44 113 GLY A CA 1
ATOM 852 C C . GLY A 1 113 ? 16.656 4.661 0.240 1.00 83.44 113 GLY A C 1
ATOM 853 O O . GLY A 1 113 ? 16.614 5.718 -0.389 1.00 83.44 113 GLY A O 1
ATOM 854 N N . VAL A 1 114 ? 17.789 4.218 0.782 1.00 83.12 114 VAL A N 1
ATOM 855 C CA . VAL A 1 114 ? 19.071 4.893 0.562 1.00 83.12 114 VAL A CA 1
ATOM 856 C C . VAL A 1 114 ? 19.535 4.606 -0.868 1.00 83.12 114 VAL A C 1
ATOM 858 O O . VAL A 1 114 ? 20.048 3.526 -1.143 1.00 83.12 114 VAL A O 1
ATOM 861 N N . HIS A 1 115 ? 19.361 5.579 -1.762 1.00 87.38 115 HIS A N 1
ATOM 862 C CA . HIS A 1 115 ? 19.931 5.573 -3.113 1.00 87.38 115 HIS A CA 1
ATOM 863 C C . HIS A 1 115 ? 20.924 6.727 -3.277 1.00 87.38 115 HIS A C 1
ATOM 865 O O . HIS A 1 115 ? 20.772 7.765 -2.625 1.00 87.38 115 HIS A O 1
ATOM 871 N N . PRO A 1 116 ? 21.944 6.571 -4.137 1.00 80.81 116 PRO A N 1
ATOM 872 C CA . PRO A 1 116 ? 22.890 7.639 -4.417 1.00 80.81 116 PRO A CA 1
ATOM 873 C C . PRO A 1 116 ? 22.226 8.821 -5.139 1.00 80.81 116 PRO A C 1
ATOM 875 O O . PRO A 1 116 ? 21.277 8.670 -5.910 1.00 80.81 116 PRO A O 1
ATOM 878 N N . GLY A 1 117 ? 22.788 10.011 -4.925 1.00 88.94 117 GLY A N 1
ATOM 879 C CA . GLY A 1 117 ? 22.420 11.219 -5.658 1.00 88.94 117 GLY A CA 1
ATOM 880 C C . GLY A 1 117 ? 21.000 11.706 -5.370 1.00 88.94 117 GLY A C 1
ATOM 881 O O . GLY A 1 117 ? 20.543 11.700 -4.230 1.00 88.94 117 GLY A O 1
ATOM 882 N N . HIS A 1 118 ? 20.326 12.175 -6.421 1.00 92.56 118 HIS A N 1
ATOM 883 C CA . HIS A 1 118 ? 19.013 12.819 -6.329 1.00 92.56 118 HIS A CA 1
ATOM 884 C C . HIS A 1 118 ? 17.841 11.891 -6.673 1.00 92.56 118 HIS A C 1
ATOM 886 O O . HIS A 1 118 ? 16.722 12.360 -6.888 1.00 92.56 118 HIS A O 1
ATOM 892 N N . LEU A 1 119 ? 18.091 10.581 -6.765 1.00 94.38 119 LEU A N 1
ATOM 893 C CA . LEU A 1 119 ? 17.091 9.624 -7.228 1.00 94.38 119 LEU A CA 1
ATOM 894 C C . LEU A 1 119 ? 15.810 9.635 -6.374 1.00 94.38 119 LEU A C 1
ATOM 896 O O . LEU A 1 119 ? 14.733 9.737 -6.964 1.00 94.38 119 LEU A O 1
ATOM 900 N N . PRO A 1 120 ? 15.869 9.631 -5.024 1.00 95.25 120 PRO A N 1
ATOM 901 C CA . PRO A 1 120 ? 14.659 9.724 -4.209 1.00 95.25 120 PRO A CA 1
ATOM 902 C C . PRO A 1 120 ? 13.826 10.976 -4.521 1.00 95.25 120 PRO A C 1
ATOM 904 O O . PRO A 1 120 ? 12.622 10.872 -4.729 1.00 95.25 120 PRO A O 1
ATOM 907 N N . GLN A 1 121 ? 14.465 12.143 -4.675 1.00 94.88 121 GLN A N 1
ATOM 908 C CA . GLN A 1 121 ? 13.763 13.402 -4.952 1.00 94.88 121 GLN A CA 1
ATOM 909 C C . GLN A 1 121 ? 13.134 13.442 -6.352 1.00 94.88 121 GLN A C 1
ATOM 911 O O . GLN A 1 121 ? 12.150 14.154 -6.565 1.00 94.88 121 GLN A O 1
ATOM 916 N N . LEU A 1 122 ? 13.699 12.712 -7.319 1.00 96.38 122 LEU A N 1
ATOM 917 C CA . LEU A 1 122 ? 13.103 12.562 -8.647 1.00 96.38 122 LEU A CA 1
ATOM 918 C C . LEU A 1 122 ? 11.816 11.734 -8.576 1.00 96.38 122 LEU A C 1
ATOM 920 O O . LEU A 1 122 ? 10.822 12.121 -9.188 1.00 96.38 122 LEU A O 1
ATOM 924 N N . TYR A 1 123 ? 11.808 10.647 -7.799 1.00 97.19 123 TYR A N 1
ATOM 925 C CA . TYR A 1 123 ? 10.609 9.828 -7.597 1.00 97.19 123 TYR A CA 1
ATOM 926 C C . TYR A 1 123 ? 9.540 10.538 -6.771 1.00 97.19 123 TYR A C 1
ATOM 928 O O . TYR A 1 123 ? 8.374 10.492 -7.153 1.00 97.19 123 TYR A O 1
ATOM 936 N N . ASP A 1 124 ? 9.918 11.251 -5.708 1.00 95.38 124 ASP A N 1
ATOM 937 C CA . ASP A 1 124 ? 8.973 12.047 -4.914 1.00 95.38 124 ASP A CA 1
ATOM 938 C C . ASP A 1 124 ? 8.243 13.068 -5.798 1.00 95.38 124 ASP A C 1
ATOM 940 O O . ASP A 1 124 ? 7.019 13.201 -5.738 1.00 95.38 124 ASP A O 1
ATOM 944 N N . ARG A 1 125 ? 8.986 13.748 -6.681 1.00 96.44 125 ARG A N 1
ATOM 945 C CA . ARG A 1 125 ? 8.421 14.705 -7.638 1.00 96.44 125 ARG A CA 1
ATOM 946 C C . ARG A 1 125 ? 7.528 14.028 -8.670 1.00 96.44 125 ARG A C 1
ATOM 948 O O . ARG A 1 125 ? 6.387 14.444 -8.832 1.00 96.44 125 ARG A O 1
ATOM 955 N N . ALA A 1 126 ? 8.024 12.984 -9.333 1.00 97.88 126 ALA A N 1
ATOM 956 C CA . ALA A 1 126 ? 7.287 12.295 -10.387 1.00 97.88 126 ALA A CA 1
ATOM 957 C C . ALA A 1 126 ? 6.000 11.635 -9.864 1.00 97.88 126 ALA A C 1
ATOM 959 O O . ALA A 1 126 ? 4.989 11.609 -10.561 1.00 97.88 126 ALA A O 1
ATOM 960 N N . ASN A 1 127 ? 6.017 11.107 -8.638 1.00 97.88 127 ASN A N 1
ATOM 961 C CA . ASN A 1 127 ? 4.819 10.569 -7.997 1.00 97.88 127 ASN A CA 1
ATOM 962 C C . ASN A 1 127 ? 3.873 11.693 -7.567 1.00 97.88 127 ASN A C 1
ATOM 964 O O . ASN A 1 127 ? 2.672 11.573 -7.773 1.00 97.88 127 ASN A O 1
ATOM 968 N N . GLY A 1 128 ? 4.394 12.806 -7.038 1.00 97.38 128 GLY A N 1
ATOM 969 C CA . GLY A 1 128 ? 3.594 13.989 -6.718 1.00 97.38 128 GLY A CA 1
ATOM 970 C C . G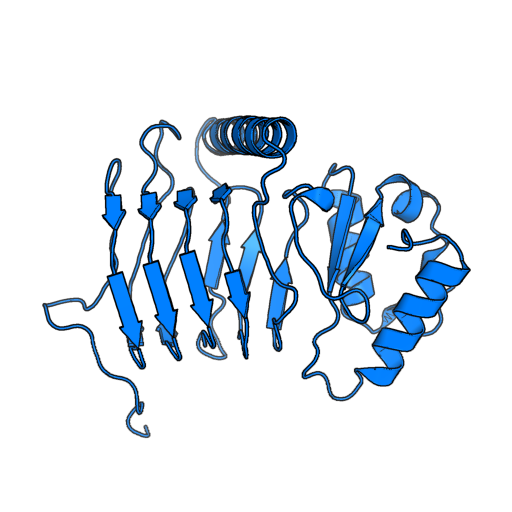LY A 1 128 ? 2.843 14.554 -7.928 1.00 97.38 128 GLY A C 1
ATOM 971 O O . GLY A 1 128 ? 1.648 14.828 -7.828 1.00 97.38 128 GLY A O 1
ATOM 972 N N . GLU A 1 129 ? 3.518 14.679 -9.072 1.00 98.06 129 GLU A N 1
ATOM 973 C CA . GLU A 1 129 ? 2.915 15.092 -10.349 1.00 98.06 129 GLU A CA 1
ATOM 974 C C . GLU A 1 129 ? 1.809 14.119 -10.786 1.00 98.06 129 GLU A C 1
ATOM 976 O O . GLU A 1 129 ? 0.696 14.553 -11.082 1.00 98.06 129 GLU A O 1
ATOM 981 N N . HIS A 1 130 ? 2.071 12.808 -10.717 1.00 98.12 130 HIS A N 1
ATOM 982 C CA . HIS A 1 130 ? 1.082 11.763 -11.011 1.00 98.12 130 HIS A CA 1
ATOM 983 C C . HIS A 1 130 ? -0.148 11.838 -10.089 1.00 98.12 130 HIS A C 1
ATOM 985 O O . HIS A 1 130 ? -1.284 11.712 -10.539 1.00 98.12 130 HIS A O 1
ATOM 991 N N . TRP A 1 131 ? 0.037 12.105 -8.792 1.00 98.00 131 TRP A N 1
ATOM 992 C CA . TRP A 1 131 ? -1.091 12.299 -7.875 1.00 98.00 131 TRP A CA 1
ATOM 993 C C . TRP A 1 131 ? -1.931 13.522 -8.245 1.00 98.00 131 TRP A C 1
ATOM 995 O O . TRP A 1 131 ? -3.158 13.454 -8.190 1.00 98.00 131 TRP A O 1
ATOM 1005 N N . VAL A 1 132 ? -1.297 14.636 -8.623 1.00 98.06 132 VAL A N 1
ATOM 1006 C CA . VAL A 1 132 ? -2.000 15.855 -9.058 1.00 98.06 132 VAL A CA 1
ATOM 1007 C C . VAL A 1 132 ? -2.817 15.605 -10.328 1.00 98.06 132 VAL A C 1
ATOM 1009 O O . VAL A 1 132 ? -3.945 16.095 -10.420 1.00 98.06 132 VAL A O 1
ATOM 1012 N N . GLU A 1 133 ? -2.286 14.826 -11.269 1.00 98.19 133 GLU A N 1
ATOM 1013 C CA . GLU A 1 133 ? -2.997 14.411 -12.482 1.00 98.19 133 GLU A CA 1
ATOM 1014 C C . GLU A 1 133 ? -4.281 13.644 -12.139 1.00 98.19 133 GLU A C 1
ATOM 1016 O O . GLU A 1 133 ? -5.368 14.113 -12.473 1.00 98.19 133 GLU A O 1
ATOM 1021 N N . LEU A 1 134 ? -4.190 12.553 -11.367 1.00 98.25 134 LEU A N 1
ATOM 1022 C CA . LEU A 1 134 ? -5.368 11.753 -10.989 1.00 98.25 134 LEU A CA 1
ATOM 1023 C C . LEU A 1 134 ? -6.441 12.584 -10.277 1.00 98.25 134 LEU A C 1
ATOM 1025 O O . LEU A 1 134 ? -7.635 12.428 -10.528 1.00 98.25 134 LEU A O 1
ATOM 1029 N N . LEU A 1 135 ? -6.015 13.497 -9.404 1.00 97.06 135 LEU A N 1
ATOM 1030 C CA . LEU A 1 135 ? -6.917 14.405 -8.700 1.00 97.06 135 LEU A CA 1
ATOM 1031 C C . LEU A 1 135 ? -7.649 15.362 -9.634 1.00 97.06 135 LEU A C 1
ATOM 1033 O O . LEU A 1 135 ? -8.804 15.693 -9.376 1.00 97.06 135 LEU A O 1
ATOM 1037 N N . SER A 1 136 ? -6.973 15.820 -10.684 1.00 97.25 136 SER A N 1
ATOM 1038 C CA . SER A 1 136 ? -7.546 16.723 -11.682 1.00 97.25 136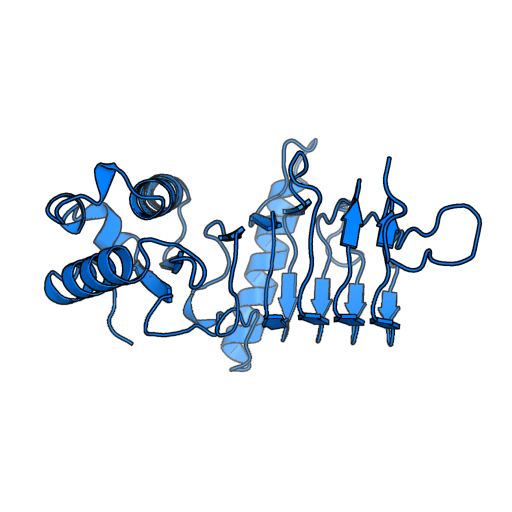 SER A CA 1
ATOM 1039 C C . SER A 1 136 ? -8.517 15.988 -12.609 1.00 97.25 136 SER A C 1
ATOM 1041 O O . SER A 1 136 ? -9.515 16.565 -13.031 1.00 97.25 136 SER A O 1
ATOM 1043 N N . GLU A 1 137 ? -8.257 14.708 -12.878 1.00 97.06 137 GLU A N 1
ATOM 1044 C CA . GLU A 1 137 ? -9.122 13.835 -13.680 1.00 97.06 137 GLU A CA 1
ATOM 1045 C C . GLU A 1 137 ? -10.336 13.294 -12.907 1.00 97.06 137 GLU A C 1
ATOM 1047 O O . GLU A 1 137 ? -11.264 12.758 -13.512 1.00 97.06 137 GLU A O 1
ATOM 1052 N N . GLY A 1 138 ? -10.347 13.415 -11.575 1.00 96.06 138 GLY A N 1
ATOM 1053 C CA . GLY A 1 138 ? -11.352 12.766 -10.729 1.00 96.06 138 GLY A CA 1
ATOM 1054 C C . GLY A 1 138 ? -11.213 11.238 -10.693 1.00 96.06 138 GLY A C 1
ATOM 1055 O O . GLY A 1 138 ? -12.197 10.536 -10.462 1.00 96.06 138 GLY A O 1
ATOM 1056 N N . ASP A 1 139 ? -10.008 10.721 -10.944 1.00 97.94 139 ASP A N 1
ATOM 1057 C CA . ASP A 1 139 ? -9.680 9.294 -10.891 1.00 97.94 139 ASP A CA 1
ATOM 1058 C C . ASP A 1 139 ? -9.162 8.905 -9.487 1.00 97.94 139 ASP A C 1
ATOM 1060 O O . ASP A 1 139 ? -9.112 9.719 -8.561 1.00 97.94 139 ASP A O 1
ATOM 1064 N N . TRP A 1 140 ? -8.785 7.641 -9.301 1.00 98.50 140 TRP A N 1
ATOM 1065 C CA . TRP A 1 140 ? -8.280 7.117 -8.030 1.00 98.50 140 TRP A CA 1
ATOM 1066 C C . TRP A 1 140 ? -7.022 6.265 -8.227 1.00 98.50 140 TRP A C 1
ATOM 1068 O O . TRP A 1 140 ? -6.782 5.675 -9.284 1.00 98.50 140 TRP A O 1
ATOM 1078 N N . ALA A 1 141 ? -6.186 6.218 -7.192 1.00 98.62 141 ALA A N 1
ATOM 1079 C CA . ALA A 1 141 ? -4.888 5.557 -7.244 1.00 98.62 141 ALA A CA 1
ATOM 1080 C C . ALA A 1 141 ? -4.976 4.109 -6.761 1.00 98.62 141 ALA A C 1
ATOM 1082 O O . ALA A 1 141 ? -4.534 3.191 -7.452 1.00 98.62 141 ALA A O 1
ATOM 1083 N N . LEU A 1 142 ? -5.545 3.919 -5.570 1.00 98.81 142 LEU A N 1
ATOM 1084 C CA . LEU A 1 142 ? -5.477 2.670 -4.827 1.00 98.81 142 LEU A CA 1
ATOM 1085 C C . LEU A 1 142 ? -6.828 2.356 -4.179 1.00 98.81 142 LEU A C 1
ATOM 1087 O O . LEU A 1 142 ? -7.469 3.236 -3.615 1.00 98.81 142 LEU A O 1
ATOM 1091 N N . ASP A 1 143 ? -7.243 1.102 -4.227 1.00 98.81 143 ASP A N 1
ATOM 1092 C CA . ASP A 1 143 ? -8.394 0.584 -3.502 1.00 98.81 143 ASP A CA 1
ATOM 1093 C C . ASP A 1 143 ? -7.909 -0.484 -2.532 1.00 98.81 143 ASP A C 1
ATOM 1095 O O . ASP A 1 143 ? -7.327 -1.487 -2.942 1.00 98.81 143 ASP A O 1
ATOM 1099 N N . ILE A 1 144 ? -8.107 -0.224 -1.242 1.00 98.50 144 ILE A N 1
ATOM 1100 C CA . ILE A 1 144 ? -7.800 -1.153 -0.150 1.00 98.50 144 ILE A CA 1
ATOM 1101 C C . ILE A 1 144 ? -9.055 -1.509 0.648 1.00 98.50 144 ILE A C 1
ATOM 1103 O O . ILE A 1 144 ? -8.957 -2.121 1.714 1.00 98.50 144 ILE A O 1
ATOM 1107 N N . SER A 1 145 ? -10.239 -1.132 0.158 1.00 98.12 145 SER A N 1
ATOM 1108 C CA . SER A 1 145 ? -11.501 -1.273 0.887 1.00 98.12 145 SER A CA 1
ATOM 1109 C C . SER A 1 145 ? -11.835 -2.724 1.229 1.00 98.12 145 SER A C 1
ATOM 1111 O O . SER A 1 145 ? -12.478 -2.982 2.240 1.00 98.12 145 SER A O 1
ATOM 1113 N N . GLU A 1 146 ? -11.343 -3.693 0.462 1.00 98.00 146 GLU A N 1
ATOM 1114 C CA . GLU A 1 146 ? -11.591 -5.123 0.676 1.00 98.00 146 GLU A CA 1
ATOM 1115 C C . GLU A 1 146 ? -10.379 -5.886 1.239 1.00 98.00 146 GLU A C 1
ATOM 1117 O O . GLU A 1 146 ? -10.398 -7.116 1.310 1.00 98.00 146 GLU A O 1
ATOM 1122 N N . VAL A 1 147 ? -9.319 -5.190 1.663 1.00 97.06 147 VAL A N 1
ATOM 1123 C CA . VAL A 1 147 ? -8.148 -5.844 2.266 1.00 97.06 147 VAL A CA 1
ATOM 1124 C C . VAL A 1 147 ? -8.489 -6.416 3.641 1.00 97.06 147 VAL A C 1
ATOM 1126 O O . VAL A 1 147 ? -9.049 -5.734 4.504 1.00 97.06 147 VAL A O 1
ATOM 1129 N N . SER A 1 148 ? -8.063 -7.654 3.864 1.00 94.94 148 SER A N 1
ATOM 1130 C CA . SER A 1 148 ? -7.863 -8.253 5.181 1.00 94.94 148 SER A CA 1
ATOM 1131 C C . SER A 1 148 ? -6.406 -8.709 5.318 1.00 94.94 148 SER A C 1
ATOM 1133 O O . SER A 1 148 ? -5.737 -8.989 4.326 1.00 94.94 148 SER A O 1
ATOM 1135 N N . GLY A 1 149 ? -5.880 -8.762 6.539 1.00 90.56 149 GLY A N 1
ATOM 1136 C CA . GLY A 1 149 ? -4.505 -9.166 6.825 1.00 90.56 149 GLY A CA 1
ATOM 1137 C C . GLY A 1 149 ? -3.508 -8.010 6.990 1.00 90.56 149 GLY A C 1
ATOM 1138 O O . GLY A 1 149 ? -3.853 -6.840 7.178 1.00 90.56 149 GLY A O 1
ATOM 1139 N N . SER A 1 150 ? -2.218 -8.354 6.955 1.00 86.38 150 SER A N 1
ATOM 1140 C CA . SER A 1 150 ? -1.099 -7.482 7.319 1.00 86.38 150 SER A CA 1
ATOM 1141 C C . SER A 1 150 ? -0.619 -6.579 6.173 1.00 86.38 150 SER A C 1
ATOM 1143 O O . SER A 1 150 ? 0.527 -6.669 5.724 1.00 86.38 150 SER A O 1
ATOM 1145 N N . LEU A 1 151 ? -1.474 -5.645 5.750 1.00 94.38 151 LEU A N 1
ATOM 1146 C CA . LEU A 1 151 ? -1.073 -4.499 4.930 1.00 94.38 151 LEU A CA 1
ATOM 1147 C C . LEU A 1 151 ? -0.551 -3.359 5.815 1.00 94.38 151 LEU A C 1
ATOM 1149 O O . LEU A 1 151 ? -1.221 -2.907 6.741 1.00 94.38 151 LEU A O 1
ATOM 1153 N N . SER A 1 152 ? 0.637 -2.850 5.498 1.00 94.44 152 SER A N 1
ATOM 1154 C CA . SER A 1 152 ? 1.159 -1.602 6.055 1.00 94.44 152 SER A CA 1
ATOM 1155 C C . SER A 1 152 ? 1.276 -0.551 4.958 1.00 94.44 152 SER A C 1
ATOM 1157 O O . SER A 1 152 ? 2.080 -0.697 4.041 1.00 94.44 152 SER A O 1
ATOM 1159 N N . LEU A 1 153 ? 0.511 0.531 5.076 1.00 96.38 153 LEU A N 1
ATOM 1160 C CA . LEU A 1 153 ? 0.584 1.681 4.180 1.00 96.38 153 LEU A CA 1
ATOM 1161 C C . LEU A 1 153 ? 1.275 2.842 4.901 1.00 96.38 153 LEU A C 1
ATOM 1163 O O . LEU A 1 153 ? 0.812 3.299 5.946 1.00 96.38 153 LEU A O 1
ATOM 1167 N N . ARG A 1 154 ? 2.409 3.310 4.375 1.00 96.00 154 ARG A N 1
ATOM 1168 C CA . ARG A 1 154 ? 3.051 4.538 4.862 1.00 96.00 154 ARG A CA 1
ATOM 1169 C C . ARG A 1 154 ? 2.440 5.771 4.173 1.00 96.00 154 ARG A C 1
ATOM 1171 O O . ARG A 1 154 ? 2.054 5.662 3.010 1.00 96.00 154 ARG A O 1
ATOM 1178 N N . PRO A 1 155 ? 2.385 6.931 4.854 1.00 95.56 155 PRO A N 1
ATOM 1179 C CA . PRO A 1 155 ? 1.839 8.163 4.278 1.00 95.56 155 PRO A CA 1
ATOM 1180 C C . PRO A 1 155 ? 2.558 8.570 2.990 1.00 95.56 155 PRO A C 1
ATOM 1182 O O . PRO A 1 155 ? 3.776 8.444 2.929 1.00 95.56 15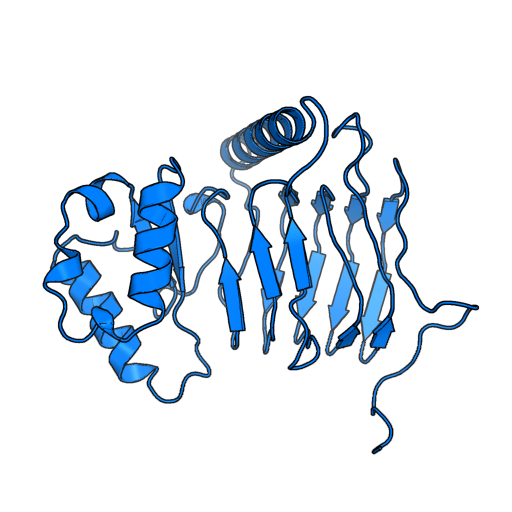5 PRO A O 1
ATOM 1185 N N . GLY A 1 156 ? 1.829 9.090 2.000 1.00 94.25 156 GLY A N 1
ATOM 1186 C CA . GLY A 1 156 ? 2.406 9.680 0.780 1.00 94.25 156 GLY A CA 1
ATOM 1187 C C . GLY A 1 156 ? 1.592 9.474 -0.500 1.00 94.25 156 GLY A C 1
ATOM 1188 O O . GLY A 1 156 ? 1.867 10.125 -1.505 1.00 94.25 156 GLY A O 1
ATOM 1189 N N . ILE A 1 157 ? 0.550 8.641 -0.454 1.00 97.38 157 ILE A N 1
ATOM 1190 C CA . ILE A 1 157 ? -0.571 8.713 -1.399 1.00 97.38 157 ILE A CA 1
ATOM 1191 C C . ILE A 1 157 ? -1.642 9.594 -0.737 1.00 97.38 157 ILE A C 1
ATOM 1193 O O . ILE A 1 157 ? -2.029 9.280 0.391 1.00 97.38 157 ILE A O 1
ATOM 1197 N N . PRO A 1 158 ? -2.127 10.672 -1.385 1.00 97.56 158 PRO A N 1
ATOM 1198 C CA . PRO A 1 158 ? -3.214 11.483 -0.844 1.00 97.56 158 PRO A CA 1
ATOM 1199 C C . PRO A 1 158 ? -4.426 10.623 -0.489 1.00 97.56 158 PRO A C 1
ATOM 1201 O O . PRO A 1 158 ? -4.918 9.880 -1.338 1.00 97.56 158 PRO A O 1
ATOM 1204 N N . ALA A 1 159 ? -4.946 10.750 0.730 1.00 97.19 159 ALA A N 1
ATOM 1205 C CA . ALA A 1 159 ? -6.003 9.878 1.236 1.00 97.19 159 ALA A CA 1
ATOM 1206 C C . ALA A 1 159 ? -7.266 9.873 0.355 1.00 97.19 159 ALA A C 1
ATOM 1208 O O . ALA A 1 159 ? -7.912 8.843 0.197 1.00 97.19 159 ALA A O 1
ATOM 1209 N N . ARG A 1 160 ? -7.584 11.003 -0.288 1.00 97.00 160 ARG A N 1
ATOM 1210 C CA . ARG A 1 160 ? -8.703 11.126 -1.242 1.00 97.00 160 ARG A CA 1
ATOM 1211 C C . ARG A 1 160 ? -8.539 10.332 -2.547 1.00 97.00 160 ARG A C 1
ATOM 1213 O O . ARG A 1 160 ? -9.521 10.143 -3.252 1.00 97.00 160 ARG A O 1
ATOM 1220 N N . LEU A 1 161 ? -7.326 9.884 -2.880 1.00 98.56 161 LEU A N 1
ATOM 1221 C CA . LEU A 1 161 ? -7.062 8.971 -4.001 1.00 98.56 161 LEU A CA 1
ATOM 1222 C C . LEU A 1 161 ? -7.150 7.496 -3.584 1.00 98.56 161 LEU A C 1
ATOM 1224 O O . LEU A 1 161 ? -6.912 6.616 -4.416 1.00 98.56 161 LEU A O 1
ATOM 1228 N N . ILE A 1 162 ? -7.452 7.229 -2.310 1.00 98.50 162 ILE A N 1
ATOM 1229 C CA . ILE A 1 162 ? -7.531 5.889 -1.742 1.00 98.50 162 ILE A CA 1
ATOM 1230 C C . ILE A 1 162 ? -8.988 5.555 -1.436 1.00 98.50 162 ILE A C 1
ATOM 1232 O O . ILE A 1 162 ? -9.630 6.197 -0.604 1.00 98.50 162 ILE A O 1
ATOM 1236 N N . ARG A 1 163 ? -9.503 4.511 -2.081 1.00 98.50 163 ARG A N 1
ATOM 1237 C CA . ARG A 1 163 ? -10.784 3.904 -1.713 1.00 98.50 163 ARG A CA 1
ATOM 1238 C C . ARG A 1 163 ? -10.583 2.993 -0.513 1.00 98.50 163 ARG A C 1
ATOM 1240 O O . ARG A 1 163 ? -9.597 2.256 -0.437 1.00 98.50 163 ARG A O 1
ATOM 1247 N N . ARG A 1 164 ? -11.504 3.084 0.440 1.00 97.00 164 ARG A N 1
ATOM 1248 C CA . ARG A 1 164 ? -11.313 2.570 1.794 1.00 97.00 164 ARG A CA 1
ATOM 1249 C C . ARG A 1 164 ? -12.612 2.070 2.410 1.00 97.00 164 ARG A C 1
ATOM 1251 O O . ARG A 1 164 ? -13.689 2.519 2.030 1.00 97.00 164 ARG A O 1
ATOM 1258 N N . ASP A 1 165 ? -12.486 1.141 3.351 1.00 96.75 165 ASP A N 1
ATOM 1259 C CA . ASP A 1 165 ? -13.595 0.688 4.189 1.00 96.75 165 ASP A CA 1
ATOM 1260 C C . ASP A 1 165 ? -13.818 1.683 5.336 1.00 96.75 165 ASP A C 1
ATOM 1262 O O . ASP A 1 165 ? -12.967 1.765 6.225 1.00 96.75 165 ASP A O 1
ATOM 1266 N N . PRO A 1 166 ? -14.951 2.398 5.377 1.00 93.62 166 PRO A N 1
ATOM 1267 C CA . PRO A 1 166 ? -15.226 3.378 6.427 1.00 93.62 166 PRO A CA 1
ATOM 1268 C C . PRO A 1 166 ? -15.206 2.784 7.848 1.00 93.62 166 PRO A C 1
ATOM 1270 O O . PRO A 1 166 ? -14.948 3.493 8.821 1.00 93.62 166 PRO A O 1
ATOM 1273 N N . LEU A 1 167 ? -15.447 1.475 7.995 1.00 94.12 167 LEU A N 1
ATOM 1274 C CA . LEU A 1 167 ? -15.469 0.813 9.298 1.00 94.12 167 LEU A CA 1
ATOM 1275 C C . LEU A 1 167 ? -14.069 0.608 9.885 1.00 94.12 167 LEU A C 1
ATOM 1277 O O . LEU A 1 167 ? -13.891 0.722 11.097 1.00 94.12 167 LEU A O 1
ATOM 1281 N N . THR A 1 168 ? -13.088 0.265 9.048 1.00 95.50 168 THR A N 1
ATOM 1282 C CA . THR A 1 168 ? -11.752 -0.156 9.506 1.00 95.50 168 THR A CA 1
ATOM 1283 C C . THR A 1 168 ? -10.622 0.719 8.974 1.00 95.50 168 THR A C 1
ATOM 1285 O O . THR A 1 168 ? -9.459 0.478 9.302 1.00 95.50 168 THR A O 1
ATOM 1288 N N . GLN A 1 169 ? -10.931 1.717 8.142 1.00 96.12 169 GLN A N 1
ATOM 1289 C CA . GLN A 1 169 ? -9.953 2.537 7.435 1.00 96.12 169 GLN A CA 1
ATOM 1290 C C . GLN A 1 169 ? -10.381 4.013 7.424 1.00 96.12 169 GLN A C 1
ATOM 1292 O O . GLN A 1 169 ? -11.176 4.456 6.591 1.00 96.12 169 GLN A O 1
ATOM 1297 N N . VAL A 1 170 ? -9.819 4.800 8.343 1.00 96.12 170 VAL A N 1
ATOM 1298 C CA . VAL A 1 170 ? -10.188 6.214 8.561 1.00 96.12 170 VAL A CA 1
ATOM 1299 C C . VAL A 1 170 ? -9.070 7.163 8.154 1.00 96.12 170 VAL A C 1
ATOM 1301 O O . VAL A 1 170 ? -7.894 6.802 8.189 1.00 96.12 170 VAL A O 1
ATOM 1304 N N . VAL A 1 171 ? -9.420 8.396 7.791 1.00 97.38 171 VAL A N 1
ATOM 1305 C CA . VAL A 1 171 ? -8.440 9.414 7.389 1.00 97.38 171 VAL A CA 1
ATOM 1306 C C . VAL A 1 171 ? -8.043 10.279 8.567 1.00 97.38 171 VAL A C 1
ATOM 1308 O O . VAL A 1 171 ? -8.890 10.803 9.284 1.00 97.38 171 VAL A O 1
ATOM 1311 N N . MET A 1 172 ? -6.740 10.476 8.722 1.00 96.88 172 MET A N 1
ATOM 1312 C CA . MET A 1 172 ? -6.172 11.396 9.696 1.00 96.88 172 MET A CA 1
ATOM 1313 C C . MET A 1 172 ? -5.396 12.496 8.978 1.00 96.88 172 MET A C 1
ATOM 1315 O O . MET A 1 172 ? -4.577 12.194 8.110 1.00 96.88 172 MET A O 1
ATOM 1319 N N . THR A 1 173 ? -5.616 13.756 9.355 1.00 97.44 173 THR A N 1
ATOM 1320 C CA . THR A 1 173 ? -4.846 14.900 8.842 1.00 97.44 173 THR A CA 1
ATOM 1321 C C . THR A 1 173 ? -3.659 15.239 9.738 1.00 97.44 173 THR A C 1
ATOM 1323 O O . THR A 1 173 ? -3.612 14.892 10.923 1.00 97.44 173 THR A O 1
ATOM 1326 N N . SER A 1 174 ? -2.686 15.965 9.189 1.00 96.31 174 SER A N 1
ATOM 1327 C CA . SER A 1 174 ? -1.525 16.445 9.939 1.00 96.31 174 SER A CA 1
ATOM 1328 C C . SER A 1 174 ? -1.926 17.354 11.103 1.00 96.31 174 SER A C 1
ATOM 1330 O O . SER A 1 174 ? -1.297 17.308 12.160 1.00 96.31 174 SER A O 1
ATOM 1332 N N . GLU A 1 175 ? -2.998 18.140 10.953 1.00 95.50 175 GLU A N 1
ATOM 1333 C CA . GLU A 1 175 ? -3.516 18.991 12.033 1.00 95.50 175 GLU A CA 1
ATOM 1334 C C . GLU A 1 175 ? -4.064 18.151 13.191 1.00 95.50 175 GLU A C 1
ATOM 1336 O O . GLU A 1 175 ? -3.823 18.460 14.358 1.00 95.50 175 GLU A O 1
ATOM 1341 N N . GLN A 1 176 ? -4.748 17.047 12.885 1.00 95.31 176 GLN A N 1
ATOM 1342 C CA . GLN A 1 176 ? -5.290 16.140 13.894 1.00 95.31 176 GLN A CA 1
ATOM 1343 C C . GLN A 1 176 ? -4.196 15.376 14.647 1.00 95.31 176 GLN A C 1
ATOM 1345 O O . GLN A 1 176 ? -4.315 15.130 15.849 1.00 95.31 176 GLN A O 1
ATOM 1350 N N . VAL A 1 177 ? -3.091 15.031 13.978 1.00 95.31 177 VAL A N 1
ATOM 1351 C CA . VAL A 1 177 ? -1.921 14.461 14.668 1.00 95.31 177 VAL A CA 1
ATOM 1352 C C . VAL A 1 177 ? -1.313 15.483 15.616 1.00 95.31 177 VAL A C 1
ATOM 1354 O O . VAL A 1 177 ? -1.001 15.144 16.764 1.00 95.31 177 VAL A O 1
ATOM 1357 N N . ALA A 1 178 ? -1.150 16.719 15.133 1.00 94.56 178 ALA A N 1
ATOM 1358 C CA . ALA A 1 178 ? -0.534 17.814 15.870 1.00 94.56 178 ALA A CA 1
ATOM 1359 C C . ALA A 1 178 ? -1.355 18.228 17.099 1.00 94.56 178 ALA A C 1
ATOM 1361 O O . ALA A 1 178 ? -0.767 18.498 18.145 1.00 94.56 178 ALA A O 1
ATOM 1362 N N . SER A 1 179 ? -2.691 18.206 17.013 1.00 94.25 179 SER A N 1
ATOM 1363 C CA . SER A 1 179 ? -3.578 18.513 18.147 1.00 94.25 179 SER A CA 1
ATOM 1364 C C . SER A 1 179 ? -3.366 17.565 19.330 1.00 94.25 179 SER A C 1
ATOM 1366 O O . SER A 1 179 ? -3.553 17.937 20.486 1.00 94.25 179 SER A O 1
ATOM 1368 N N . GLY A 1 180 ? -2.963 16.323 19.048 1.00 93.44 180 GLY A N 1
ATOM 1369 C CA . GLY A 1 180 ? -2.672 15.322 20.059 1.00 93.44 180 GLY A CA 1
ATOM 1370 C C . GLY A 1 180 ? -3.884 14.727 20.767 1.00 93.44 180 GLY A C 1
ATOM 1371 O O . GLY A 1 180 ? -3.676 13.901 21.655 1.00 93.44 180 GLY A O 1
ATOM 1372 N N . ALA A 1 181 ? -5.109 15.077 20.359 1.00 93.00 181 ALA A N 1
ATOM 1373 C CA . ALA A 1 181 ? -6.353 14.567 20.943 1.00 93.00 181 ALA A CA 1
ATOM 1374 C C . ALA A 1 181 ? -6.426 13.029 20.933 1.00 93.00 181 ALA A C 1
ATOM 1376 O O . ALA A 1 181 ? -6.903 12.416 21.884 1.00 93.00 181 ALA A O 1
ATOM 1377 N N . TRP A 1 182 ? -5.843 12.398 19.910 1.00 94.94 182 TRP A N 1
ATOM 1378 C CA . TRP A 1 182 ? -5.744 10.942 19.782 1.00 94.94 182 TRP A CA 1
ATOM 1379 C C . TRP A 1 182 ? -5.054 10.252 20.971 1.00 94.94 182 TRP A C 1
ATOM 1381 O O . TRP A 1 182 ? -5.300 9.075 21.213 1.00 94.94 182 TRP A O 1
ATOM 1391 N N . ARG A 1 183 ? -4.208 10.958 21.738 1.00 94.75 183 ARG A N 1
ATOM 1392 C CA . ARG A 1 183 ? -3.524 10.396 22.919 1.00 94.75 183 ARG A CA 1
ATOM 1393 C C . ARG A 1 183 ? -4.470 10.113 24.086 1.00 94.75 183 ARG A C 1
ATOM 1395 O O . ARG A 1 183 ? -4.089 9.374 24.985 1.00 94.75 183 ARG A O 1
ATOM 1402 N N . ALA A 1 184 ? -5.658 10.717 24.091 1.00 93.56 184 ALA A N 1
ATOM 1403 C CA . ALA A 1 184 ? -6.665 10.491 25.123 1.00 93.56 184 ALA A CA 1
ATOM 1404 C C . ALA A 1 184 ? -7.473 9.201 24.899 1.00 93.56 184 ALA A C 1
ATOM 1406 O O . ALA A 1 184 ? -8.129 8.742 25.832 1.00 93.56 184 ALA A O 1
ATOM 1407 N N . VAL A 1 185 ? -7.411 8.610 23.697 1.00 94.31 185 VAL A N 1
ATOM 1408 C CA . VAL A 1 185 ? -8.121 7.366 23.374 1.00 94.31 185 VAL A CA 1
ATOM 1409 C C . VAL A 1 185 ? -7.503 6.211 24.150 1.00 94.31 185 VAL A C 1
ATOM 1411 O O . VAL A 1 185 ? -6.313 5.915 24.028 1.00 94.31 185 VAL A O 1
ATOM 1414 N N . ARG A 1 186 ? -8.318 5.550 24.969 1.00 93.50 186 ARG A N 1
ATOM 1415 C CA . ARG A 1 186 ? -7.857 4.490 25.869 1.00 93.50 186 ARG A CA 1
ATOM 1416 C C . ARG A 1 186 ? -7.330 3.288 25.081 1.00 93.50 186 ARG A C 1
ATOM 1418 O O . ARG A 1 186 ? -8.006 2.786 24.195 1.00 93.50 186 ARG A O 1
ATOM 1425 N N . GLY A 1 187 ? -6.154 2.781 25.455 1.00 91.56 187 GLY A N 1
ATOM 1426 C CA . GLY A 1 187 ? -5.588 1.543 24.908 1.00 91.56 187 GLY A CA 1
ATOM 1427 C C . GLY A 1 187 ? -4.874 1.714 23.567 1.00 91.56 187 GLY A C 1
ATOM 1428 O O . GLY A 1 187 ? -4.140 0.812 23.154 1.00 91.56 187 GLY A O 1
ATOM 1429 N N . ILE A 1 188 ? -4.995 2.884 22.921 1.00 93.00 188 ILE A N 1
ATOM 1430 C CA . ILE A 1 188 ? -4.347 3.174 21.637 1.00 93.00 188 ILE A CA 1
ATOM 1431 C C . ILE A 1 188 ? -2.834 2.948 21.707 1.00 93.00 188 ILE A C 1
ATOM 1433 O O . ILE A 1 188 ? -2.216 2.545 20.721 1.00 93.00 188 ILE A O 1
ATOM 1437 N N . GLU A 1 189 ? -2.231 3.134 22.886 1.00 91.38 189 GLU A N 1
ATOM 1438 C CA . GLU A 1 189 ? -0.798 3.026 23.108 1.00 91.38 189 GLU A CA 1
ATOM 1439 C C . GLU A 1 189 ? -0.214 1.626 22.907 1.00 91.38 189 GLU A C 1
ATOM 1441 O O . GLU A 1 189 ? 1.007 1.508 22.744 1.00 91.38 189 GLU A O 1
ATOM 1446 N N . ARG A 1 190 ? -1.075 0.602 22.895 1.00 88.88 190 ARG A N 1
ATOM 1447 C CA . ARG A 1 190 ? -0.735 -0.817 22.719 1.00 88.88 190 ARG A CA 1
ATOM 1448 C C . ARG A 1 190 ? -1.089 -1.352 21.332 1.00 88.88 190 ARG A C 1
ATOM 1450 O O . ARG A 1 190 ? -0.858 -2.525 21.062 1.00 88.88 190 ARG A O 1
ATOM 1457 N N . THR A 1 191 ? -1.630 -0.509 20.455 1.00 90.94 191 THR A N 1
ATOM 1458 C CA . THR A 1 191 ? -2.124 -0.924 19.137 1.00 90.94 191 THR A CA 1
ATOM 1459 C C . THR A 1 191 ? -1.198 -0.492 18.005 1.00 90.94 191 THR A C 1
ATOM 1461 O O . THR A 1 191 ? -0.392 0.435 18.134 1.00 90.94 191 THR A O 1
ATOM 1464 N N . ARG A 1 192 ? -1.372 -1.116 16.832 1.00 90.06 192 ARG A N 1
ATOM 1465 C CA . ARG A 1 192 ? -0.708 -0.684 15.591 1.00 90.06 192 ARG A CA 1
ATOM 1466 C C . ARG A 1 192 ? -1.120 0.726 15.162 1.00 90.06 192 ARG A C 1
ATOM 1468 O O . ARG A 1 192 ? -0.350 1.374 14.453 1.00 90.06 192 ARG A O 1
ATOM 1475 N N . LEU A 1 193 ? -2.278 1.225 15.602 1.00 93.81 193 LEU A N 1
ATOM 1476 C CA . LEU A 1 193 ? -2.726 2.587 15.303 1.00 93.81 193 LEU A CA 1
ATOM 1477 C C . LEU A 1 193 ? -1.749 3.628 15.855 1.00 93.81 193 LEU A C 1
ATOM 1479 O O . LEU A 1 193 ? -1.368 4.536 15.122 1.00 93.81 193 LEU A O 1
ATOM 1483 N N . ARG A 1 194 ? -1.230 3.463 17.082 1.00 95.12 194 ARG A N 1
ATOM 1484 C CA . ARG A 1 194 ? -0.192 4.368 17.612 1.00 95.12 194 ARG A CA 1
ATOM 1485 C C . ARG A 1 194 ? 1.044 4.406 16.719 1.00 95.12 194 ARG A C 1
ATOM 1487 O O . ARG A 1 194 ? 1.587 5.483 16.479 1.00 95.12 194 ARG A O 1
ATOM 1494 N N . THR A 1 195 ? 1.503 3.253 16.238 1.00 93.56 195 THR A N 1
ATOM 1495 C CA . THR A 1 195 ? 2.664 3.186 15.342 1.00 93.56 195 THR A CA 1
ATOM 1496 C C . THR A 1 195 ? 2.389 3.906 14.024 1.00 93.56 195 THR A C 1
ATOM 1498 O O . THR A 1 195 ? 3.251 4.646 13.552 1.00 93.56 195 THR A O 1
ATOM 1501 N N . GLN A 1 196 ? 1.194 3.737 13.450 1.00 96.06 196 GLN A N 1
ATOM 1502 C CA . GLN A 1 196 ? 0.777 4.446 12.236 1.00 96.06 196 GLN A CA 1
ATOM 1503 C C . GLN A 1 196 ? 0.745 5.965 12.454 1.00 96.06 196 GLN A C 1
ATOM 1505 O O . GLN A 1 196 ? 1.374 6.693 11.690 1.00 96.06 196 GLN A O 1
ATOM 1510 N N . ILE A 1 197 ? 0.116 6.435 13.537 1.00 96.50 197 ILE A N 1
ATOM 1511 C CA . ILE A 1 197 ? 0.030 7.862 13.888 1.00 96.50 197 ILE A CA 1
ATOM 1512 C C . ILE A 1 197 ? 1.423 8.463 14.117 1.00 96.50 197 ILE A C 1
ATOM 1514 O O . ILE A 1 197 ? 1.719 9.554 13.634 1.00 96.50 197 ILE A O 1
ATOM 1518 N N . HIS A 1 198 ? 2.304 7.754 14.829 1.00 95.44 198 HIS A N 1
ATOM 1519 C CA . HIS A 1 198 ? 3.665 8.225 15.089 1.00 95.44 198 HIS A CA 1
ATOM 1520 C C . HIS A 1 198 ? 4.468 8.389 13.796 1.00 95.44 198 HIS A C 1
ATOM 1522 O O . HIS A 1 198 ? 5.098 9.422 13.584 1.00 95.44 198 HIS A O 1
ATOM 1528 N N . VAL A 1 199 ? 4.411 7.390 12.913 1.00 94.94 199 VAL A N 1
ATOM 1529 C CA . VAL A 1 199 ? 5.065 7.454 11.601 1.00 94.94 199 VAL A CA 1
ATOM 1530 C C . VAL A 1 199 ? 4.474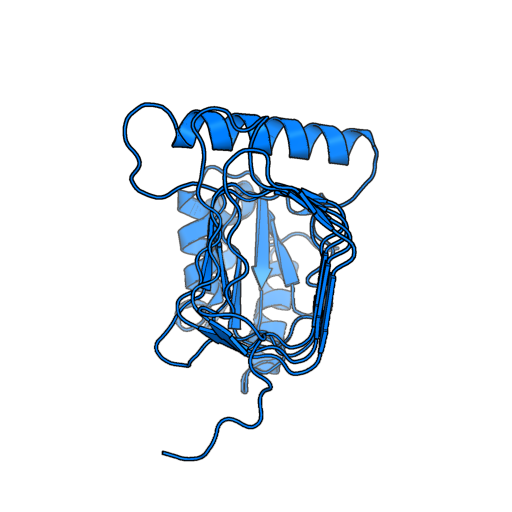 8.570 10.748 1.00 94.94 199 VAL A C 1
ATOM 1532 O O . VAL A 1 199 ? 5.221 9.293 10.093 1.00 94.94 199 VAL A O 1
ATOM 1535 N N . PHE A 1 200 ? 3.154 8.751 10.786 1.00 96.94 200 PHE A N 1
ATOM 1536 C CA . PHE A 1 200 ? 2.497 9.839 10.079 1.00 96.94 200 PHE A CA 1
ATOM 1537 C C . PHE A 1 200 ? 2.964 11.216 10.552 1.00 96.94 200 PHE A C 1
ATOM 1539 O O . PHE A 1 200 ? 3.346 12.038 9.718 1.00 96.94 200 PHE A O 1
ATOM 1546 N N . GLY A 1 201 ? 3.077 11.427 11.865 1.00 96.19 201 GLY A N 1
ATOM 1547 C CA . GLY A 1 201 ? 3.602 12.670 12.437 1.00 96.19 201 GLY A CA 1
ATOM 1548 C C . GLY A 1 201 ? 5.033 13.026 12.008 1.00 96.19 201 GLY A C 1
ATOM 1549 O O . GLY A 1 201 ? 5.412 14.188 12.098 1.00 96.19 201 GLY A O 1
ATOM 1550 N N . MET A 1 202 ? 5.817 12.062 11.513 1.00 93.94 202 MET A N 1
ATOM 1551 C CA . MET A 1 202 ? 7.180 12.282 11.005 1.00 93.94 202 MET A CA 1
ATOM 1552 C C . MET A 1 202 ? 7.255 12.437 9.478 1.00 93.94 202 MET A C 1
ATOM 1554 O O . MET A 1 202 ? 8.324 12.720 8.948 1.00 93.94 202 MET A O 1
ATOM 1558 N N . SER A 1 203 ? 6.152 12.223 8.757 1.00 92.19 203 SER A N 1
ATOM 1559 C CA . SER A 1 203 ? 6.169 12.065 7.294 1.00 92.19 203 SER A CA 1
ATOM 1560 C C . SER A 1 203 ? 6.160 13.371 6.495 1.00 92.19 203 SER A C 1
ATOM 1562 O O . SER A 1 203 ? 6.480 13.356 5.311 1.00 92.19 203 SER A O 1
ATOM 1564 N N . GLY A 1 204 ? 5.726 14.487 7.092 1.00 92.50 204 GLY A N 1
ATOM 1565 C CA . GLY A 1 204 ? 5.472 15.742 6.369 1.00 92.50 204 GLY A CA 1
ATOM 1566 C C . GLY A 1 204 ? 4.266 15.709 5.413 1.00 92.50 204 GLY A C 1
ATOM 1567 O O . GLY A 1 204 ? 4.001 16.703 4.739 1.00 92.50 204 GLY A O 1
ATOM 1568 N N . CYS A 1 205 ? 3.523 14.598 5.348 1.00 95.00 205 CYS A N 1
ATOM 1569 C CA . CYS A 1 205 ? 2.314 14.470 4.533 1.00 95.00 205 CYS A CA 1
ATOM 1570 C C . CYS A 1 205 ? 1.121 15.194 5.177 1.00 95.00 205 CYS A C 1
ATOM 1572 O O . CYS A 1 205 ? 1.056 15.338 6.397 1.00 95.00 205 CYS A O 1
ATOM 1574 N N . ARG A 1 206 ? 0.155 15.628 4.356 1.00 95.88 206 ARG A N 1
ATOM 1575 C CA . ARG A 1 206 ? -1.058 16.328 4.828 1.00 95.88 206 ARG A CA 1
ATOM 1576 C C . ARG A 1 206 ? -2.090 15.396 5.446 1.00 95.88 206 ARG A C 1
ATOM 1578 O O . ARG A 1 206 ? -2.782 15.784 6.381 1.00 95.88 206 ARG A O 1
ATOM 1585 N N . ASP A 1 207 ? -2.199 14.189 4.914 1.00 97.19 207 ASP A N 1
ATOM 1586 C CA . ASP A 1 207 ? -3.137 13.175 5.363 1.00 97.19 207 ASP A CA 1
ATOM 1587 C C . ASP A 1 207 ? -2.545 11.769 5.207 1.00 97.19 207 ASP A C 1
ATOM 1589 O O . ASP A 1 207 ? -1.510 11.560 4.566 1.00 97.19 207 ASP A O 1
ATOM 1593 N N . THR A 1 208 ? -3.186 10.809 5.865 1.00 97.00 208 THR A N 1
ATOM 1594 C CA . THR A 1 208 ? -2.946 9.379 5.687 1.00 97.00 208 THR A CA 1
ATOM 1595 C C . THR A 1 208 ? -4.219 8.602 5.999 1.00 97.00 208 THR A C 1
ATOM 1597 O O . THR A 1 208 ? -5.114 9.099 6.685 1.00 97.00 208 THR A O 1
ATOM 1600 N N . VAL A 1 209 ? -4.264 7.347 5.561 1.00 97.12 209 VAL A N 1
ATOM 1601 C CA . VAL A 1 209 ? -5.256 6.372 6.022 1.00 97.12 209 VAL A CA 1
ATOM 1602 C C . VAL A 1 209 ? -4.669 5.589 7.196 1.00 97.12 209 VAL A C 1
ATOM 1604 O O . VAL A 1 209 ? -3.559 5.066 7.099 1.00 97.12 209 VAL A O 1
ATOM 1607 N N . LEU A 1 210 ? -5.403 5.530 8.305 1.00 96.69 210 LEU A N 1
ATOM 1608 C CA . LEU A 1 210 ? -5.163 4.599 9.402 1.00 96.69 210 LEU A CA 1
ATOM 1609 C C . LEU A 1 210 ? -5.923 3.309 9.116 1.00 96.69 210 LEU A C 1
ATOM 1611 O O . LEU A 1 210 ? -7.114 3.359 8.825 1.00 96.69 210 LEU A O 1
ATOM 1615 N N . ILE A 1 211 ? -5.246 2.169 9.217 1.00 96.06 211 ILE A N 1
ATOM 1616 C CA . ILE A 1 211 ? -5.788 0.858 8.852 1.00 96.06 211 ILE A CA 1
ATOM 1617 C C . ILE A 1 211 ? -5.851 -0.035 10.090 1.00 96.06 211 ILE A C 1
ATOM 1619 O O . ILE A 1 211 ? -4.836 -0.271 10.753 1.00 96.06 211 ILE A O 1
ATOM 1623 N N . VAL A 1 212 ? -7.038 -0.567 10.362 1.00 95.31 212 VAL A N 1
ATOM 1624 C CA . VAL A 1 212 ? -7.267 -1.708 11.251 1.00 95.31 212 VAL A CA 1
ATOM 1625 C C . VAL A 1 212 ? -7.418 -2.962 10.396 1.00 95.31 212 VAL A C 1
ATOM 1627 O O . VAL A 1 212 ? -8.142 -2.970 9.399 1.00 95.31 212 VAL A O 1
ATOM 1630 N N . ASP A 1 213 ? -6.719 -4.026 10.787 1.00 92.75 213 ASP A N 1
ATOM 1631 C CA . ASP A 1 213 ? -6.786 -5.314 10.102 1.00 92.75 213 ASP A CA 1
ATOM 1632 C C . ASP A 1 213 ? -8.121 -6.015 10.405 1.00 92.75 213 ASP A C 1
ATOM 1634 O O . ASP A 1 213 ? -8.417 -6.349 11.554 1.00 92.75 213 ASP A O 1
ATOM 1638 N N . LYS A 1 214 ? -8.908 -6.280 9.355 1.00 93.81 214 LYS A N 1
ATOM 1639 C CA . LYS A 1 214 ? -10.199 -6.986 9.431 1.00 93.81 214 LYS A CA 1
ATOM 1640 C C . LYS A 1 214 ? -10.084 -8.427 9.937 1.00 93.81 214 LYS A C 1
ATOM 1642 O O . LYS A 1 214 ? -11.075 -8.989 10.388 1.00 93.81 214 LYS A O 1
ATOM 1647 N N . ALA A 1 215 ? -8.906 -9.037 9.836 1.00 91.06 215 ALA A N 1
ATOM 1648 C CA . ALA A 1 215 ? -8.639 -10.388 10.319 1.00 91.06 215 ALA A CA 1
ATOM 1649 C C . ALA A 1 215 ? -8.126 -10.413 11.772 1.00 91.06 215 ALA A C 1
ATOM 1651 O O . ALA A 1 215 ? -7.857 -11.490 12.305 1.00 91.06 215 ALA A O 1
ATOM 1652 N N . SER A 1 216 ? -7.972 -9.252 12.421 1.00 90.56 216 SER A N 1
ATOM 1653 C CA . SER A 1 216 ? -7.440 -9.181 13.781 1.00 90.56 216 SER A CA 1
ATOM 1654 C C . SER A 1 216 ? -8.419 -9.742 14.814 1.00 90.56 216 SER A C 1
ATOM 1656 O O . SER A 1 216 ? -9.619 -9.468 14.772 1.00 90.56 216 SER A O 1
ATOM 1658 N N . ALA A 1 217 ? -7.904 -10.487 15.796 1.00 91.56 217 ALA A N 1
ATOM 1659 C CA . ALA A 1 217 ? -8.717 -11.062 16.875 1.00 91.56 217 ALA A CA 1
ATOM 1660 C C . ALA A 1 217 ? -9.368 -9.995 17.782 1.00 91.56 217 ALA A C 1
ATOM 1662 O O . ALA A 1 217 ? -10.393 -10.252 18.406 1.00 91.56 217 ALA A O 1
ATOM 1663 N 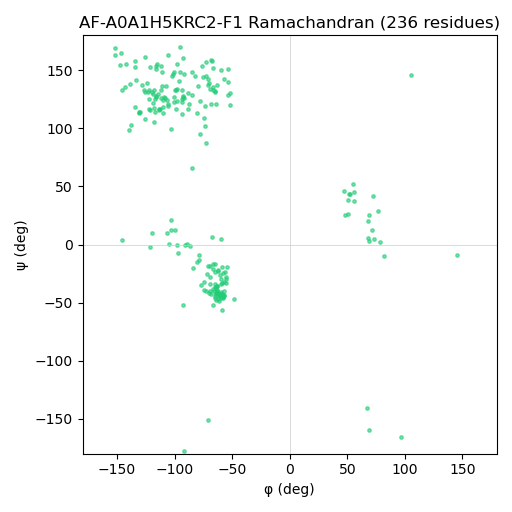N . ASP A 1 218 ? -8.787 -8.798 17.833 1.00 91.88 218 ASP A N 1
ATOM 1664 C CA . ASP A 1 218 ? -9.239 -7.622 18.580 1.00 91.88 218 ASP A CA 1
ATOM 1665 C C . ASP A 1 218 ? -9.923 -6.572 17.677 1.00 91.88 218 ASP A C 1
ATOM 1667 O O . ASP A 1 218 ? -10.018 -5.402 18.047 1.00 91.88 218 ASP A O 1
ATOM 1671 N N . LEU A 1 219 ? -10.423 -6.968 16.494 1.00 93.38 219 LEU A N 1
ATOM 1672 C CA . LEU A 1 219 ? -11.059 -6.063 15.525 1.00 93.38 219 LEU A CA 1
ATOM 1673 C C . LEU A 1 219 ? -12.111 -5.146 16.165 1.00 93.38 219 LEU A C 1
ATOM 1675 O O . LEU A 1 219 ? -12.113 -3.945 15.906 1.00 93.38 219 LEU A O 1
ATOM 1679 N N . ALA A 1 220 ? -13.000 -5.699 16.994 1.00 94.69 220 ALA A N 1
ATOM 1680 C CA . ALA A 1 220 ? -14.076 -4.930 17.619 1.00 94.69 220 ALA A CA 1
ATOM 1681 C C . ALA A 1 220 ? -13.535 -3.796 18.507 1.00 94.69 220 ALA A C 1
ATOM 1683 O O . ALA A 1 220 ? -13.997 -2.662 18.405 1.00 94.69 220 ALA A O 1
ATOM 1684 N N . GLU A 1 221 ? -12.511 -4.085 19.314 1.00 94.38 221 GLU A N 1
ATOM 1685 C CA . GLU A 1 221 ? -11.862 -3.098 20.180 1.00 94.38 221 GLU A CA 1
ATOM 1686 C C . GLU A 1 221 ? -11.174 -2.005 19.348 1.00 94.38 221 GLU A C 1
ATOM 1688 O O . GLU A 1 221 ? -11.349 -0.816 19.614 1.00 94.38 221 GLU A O 1
ATOM 1693 N N . GLN A 1 222 ? -10.452 -2.384 18.289 1.00 94.50 222 GLN A N 1
ATOM 1694 C CA . GLN A 1 222 ? -9.787 -1.417 17.413 1.00 94.50 222 GLN A CA 1
ATOM 1695 C C . GLN A 1 222 ? -10.781 -0.540 16.632 1.00 94.50 222 GLN A C 1
ATOM 1697 O O . GLN A 1 222 ? -10.551 0.659 16.477 1.00 94.50 222 GLN A O 1
ATOM 1702 N N . VAL A 1 223 ? -11.906 -1.096 16.172 1.00 95.06 223 VAL A N 1
ATOM 1703 C CA . VAL A 1 223 ? -12.987 -0.325 15.530 1.00 95.06 223 VAL A CA 1
ATOM 1704 C C . VAL A 1 223 ? -13.607 0.670 16.511 1.00 95.06 223 VAL A C 1
ATOM 1706 O O . VAL A 1 223 ? -13.863 1.819 16.146 1.00 95.06 223 VAL A O 1
ATOM 1709 N N . ASP A 1 224 ? -13.812 0.279 17.768 1.00 94.81 224 ASP A N 1
ATOM 1710 C CA . ASP A 1 224 ? -14.320 1.197 18.787 1.00 94.81 224 ASP A CA 1
ATOM 1711 C C . ASP A 1 224 ? -13.332 2.335 19.086 1.00 94.81 224 ASP A C 1
ATOM 1713 O O . ASP A 1 224 ? -13.766 3.479 19.267 1.00 94.81 224 ASP A O 1
ATOM 1717 N N . MET A 1 225 ? -12.020 2.074 19.017 1.00 95.25 225 MET A N 1
ATOM 1718 C CA . MET A 1 225 ? -10.995 3.125 19.060 1.00 95.25 225 MET A CA 1
ATOM 1719 C C . MET A 1 225 ? -11.084 4.072 17.856 1.00 95.25 225 MET A C 1
ATOM 1721 O O . MET A 1 225 ? -11.007 5.285 18.045 1.00 95.25 225 MET A O 1
ATOM 1725 N N . LEU A 1 226 ? -11.292 3.569 16.629 1.00 94.81 226 LEU A N 1
ATOM 1726 C CA . LEU A 1 226 ? -11.494 4.433 15.452 1.00 94.81 226 LEU A CA 1
ATOM 1727 C C . LEU A 1 226 ? -12.720 5.338 15.622 1.00 94.81 226 LEU A C 1
ATOM 1729 O O . LEU A 1 226 ? -12.654 6.538 15.354 1.00 94.81 226 LEU A O 1
ATOM 1733 N N . ARG A 1 227 ? -13.821 4.792 16.146 1.00 93.38 227 ARG A N 1
ATOM 1734 C CA . ARG A 1 227 ? -15.028 5.570 16.461 1.00 93.38 227 ARG A CA 1
ATOM 1735 C C . ARG A 1 227 ? -14.776 6.617 17.540 1.00 93.38 227 ARG A C 1
ATOM 1737 O O . ARG A 1 227 ? -15.380 7.686 17.513 1.00 93.38 227 ARG A O 1
ATOM 1744 N N . GLU A 1 228 ? -13.932 6.324 18.526 1.00 93.75 228 GLU A N 1
ATOM 1745 C CA . GLU A 1 228 ? -13.544 7.296 19.553 1.00 93.75 228 GLU A CA 1
ATOM 1746 C C . GLU A 1 228 ? -12.668 8.415 18.980 1.00 93.75 228 GLU A C 1
ATOM 1748 O O . GLU A 1 228 ? -12.897 9.591 19.278 1.00 93.75 228 GLU A O 1
ATOM 1753 N N . LEU A 1 229 ? -11.738 8.080 18.083 1.00 93.69 229 LEU A N 1
ATOM 1754 C CA . LEU A 1 229 ? -10.976 9.072 17.327 1.00 93.69 229 LEU A CA 1
ATOM 1755 C C . LEU A 1 229 ? -11.911 9.983 16.515 1.00 93.69 229 LEU A C 1
ATOM 1757 O O . LEU A 1 229 ? -11.733 11.199 16.524 1.00 93.69 229 LEU A O 1
ATOM 1761 N N . GLN A 1 230 ? -12.938 9.429 15.863 1.00 91.69 230 GLN A N 1
ATOM 1762 C CA . GLN A 1 230 ? -13.926 10.219 15.115 1.00 91.69 230 GLN A CA 1
ATOM 1763 C C . GLN A 1 230 ? -14.728 11.136 16.047 1.00 91.69 230 GLN A C 1
ATOM 1765 O O . GLN A 1 230 ? -14.838 12.336 15.799 1.00 91.69 230 GLN A O 1
ATOM 1770 N N . ARG A 1 231 ? -15.239 10.601 17.165 1.00 89.94 231 ARG A N 1
ATOM 1771 C CA . ARG A 1 231 ? -16.013 11.364 18.164 1.00 89.94 231 ARG A CA 1
ATOM 1772 C C . ARG A 1 231 ? -15.232 12.532 18.768 1.00 89.94 231 ARG A C 1
ATOM 1774 O O . ARG A 1 231 ? -15.827 13.550 19.103 1.00 89.94 231 ARG A O 1
ATOM 1781 N N . THR A 1 232 ? -13.918 12.387 18.914 1.00 88.31 232 THR A N 1
ATOM 1782 C CA . THR A 1 232 ? -13.032 13.432 19.454 1.00 88.31 232 THR A CA 1
ATOM 1783 C C . THR A 1 232 ? -12.527 14.409 18.388 1.00 88.31 232 THR A C 1
ATOM 1785 O O . THR A 1 232 ? -11.798 15.343 18.718 1.00 88.31 232 THR A O 1
ATOM 1788 N N . GLY A 1 233 ? -12.898 14.217 17.114 1.00 86.12 233 GLY A N 1
ATOM 1789 C CA . GLY A 1 233 ? -12.406 15.012 15.985 1.00 86.12 233 GLY A CA 1
ATOM 1790 C C . GLY A 1 233 ? -10.938 14.743 15.629 1.00 86.12 233 GLY A C 1
ATOM 1791 O O . GLY A 1 233 ? -10.340 15.501 14.865 1.00 86.12 233 GLY A O 1
ATOM 1792 N N . ALA A 1 234 ? -10.346 13.677 16.176 1.00 84.12 234 ALA A N 1
ATOM 1793 C CA . ALA A 1 234 ? -8.959 13.282 15.946 1.00 84.12 234 ALA A CA 1
ATOM 1794 C C . ALA A 1 234 ? -8.741 12.557 14.604 1.00 84.12 234 ALA A C 1
ATOM 1796 O O . ALA A 1 234 ? -7.598 12.333 14.218 1.00 84.12 234 ALA A O 1
ATOM 1797 N N . VAL A 1 235 ? -9.815 12.198 13.900 1.00 82.06 235 VAL A N 1
ATOM 1798 C CA . VAL A 1 235 ? -9.815 11.725 12.505 1.00 82.06 235 VAL A CA 1
ATOM 1799 C C . VAL A 1 235 ? -11.042 12.290 11.786 1.00 82.06 235 VAL A C 1
ATOM 1801 O O . VAL A 1 235 ? -12.021 12.668 12.435 1.00 82.06 235 VAL A O 1
ATOM 1804 N N . LEU A 1 236 ? -10.981 12.418 10.460 1.00 76.12 236 LEU A N 1
ATOM 1805 C CA . LEU A 1 236 ? -12.120 12.880 9.666 1.00 76.12 236 LEU A CA 1
ATOM 1806 C C . LEU A 1 236 ? -13.215 11.796 9.620 1.00 76.12 236 LEU A C 1
ATOM 1808 O O . LEU A 1 236 ? -12.887 10.616 9.446 1.00 76.12 236 LEU A O 1
ATOM 1812 N N . PRO A 1 237 ? -14.502 12.165 9.769 1.00 63.88 237 PRO A N 1
ATOM 1813 C CA . PRO A 1 237 ? -15.596 11.312 9.327 1.00 63.88 237 PRO A CA 1
ATOM 1814 C C . PRO A 1 237 ? -15.593 11.224 7.794 1.00 63.88 237 PRO A C 1
ATOM 1816 O O . PRO A 1 237 ? -15.024 12.089 7.123 1.00 63.88 237 PRO A O 1
ATOM 1819 N N . ASP A 1 238 ? -16.197 10.166 7.261 1.00 58.91 238 ASP A N 1
ATOM 1820 C CA . ASP A 1 238 ? -16.369 9.986 5.814 1.00 58.91 238 ASP A CA 1
ATOM 1821 C C . ASP A 1 238 ? -17.310 11.013 5.184 1.00 58.91 238 ASP A C 1
ATOM 1823 O O . ASP A 1 238 ? -18.322 11.371 5.834 1.00 58.91 238 ASP A O 1
#

Secondary structure (DSSP, 8-state):
-PPPSSEEPSSTT---EE-TT-EEES-EEESEEEES-EE---SSGGG--EEES-EEES-EEES-EEES-EEES-EEES-EE-TT--EEEES-EEESEEEEEEEEEEEEESS--S-STTHHHHHHHHHHHHHHHHHHHT--SEEEEEEEEEEEE-S-S-GGGEE--TTTEEEEEHHHHHH-GGGGSTTGGGSHHHHHHHHHHTS--SEEEEE--TT-TTHHHHHHHHHHHHHTTSSB--

Foldseek 3Di:
DDDQQADAQDDDFSEQEDDFQAEAEPAEAARHEHELHEFEQDPALVRGYEYEHHEAALYEYENYEAESYEYYLYEYYNYHYDPPDAHEHALYWFFNYEYAYEDERYEYYNFDDDDPDCRRVNSLVVNVVVLVVCVVVVGAGYECAHYAYDYHYADRRPVSNYHHNLQFKFKAFLVLLVVVLLVPQPPCVVDVQVVRSVRNNVPPHGMDIRGDHPPDPCSVVNSVSVVVCPVSVSTPHD

Mean predicted aligned error: 4.77 Å

Solvent-accessible surface area (backbone atoms only — not comparable to full-atom values): 12406 Å² total; per-residue (Å²): 135,82,82,73,94,48,43,71,49,86,63,102,62,29,40,65,66,39,54,81,60,32,73,50,61,76,42,78,44,73,38,31,38,38,34,56,19,31,32,58,66,49,97,49,67,90,39,24,22,32,38,32,48,30,35,40,32,52,24,35,45,40,80,45,43,38,24,34,30,38,34,34,48,24,38,39,33,27,40,36,30,49,95,93,46,68,40,47,38,21,25,52,40,55,34,54,24,37,41,26,42,53,28,31,34,38,35,42,33,48,51,56,76,98,60,77,84,63,50,47,63,50,41,50,49,56,42,49,52,51,52,53,50,35,61,73,72,72,51,50,23,38,31,49,46,54,45,25,43,49,70,42,72,50,57,62,61,62,43,90,32,44,46,60,32,79,76,44,33,42,42,33,40,46,68,30,58,70,69,44,58,55,74,72,49,82,70,40,88,82,41,71,60,42,57,53,54,54,52,44,71,72,61,83,44,66,35,24,64,48,75,55,41,71,68,44,95,57,36,70,62,55,35,52,48,52,52,49,28,39,76,69,59,28,26,56,77,134